Protein AF-A0AAJ6E9P8-F1 (afdb_monomer)

Mean predicted aligned error: 19.22 Å

pLDDT: mean 74.51, std 18.56, range [39.88, 95.5]

Foldseek 3Di:
DDDDDDDDDDDPDPDDDPDDDPDPDDQPDLDVLLVQLLVVLCVVPVDPSLVVLCVLVVHDSVVSVCSSVSNDDDDPVSLVSCLVDPCNVSSVVSVCPPVCDPCNVVVVVVVVVVVVVVVVVVVVVVVVCVVVVDDPPPVVVVVVVVVVVVVVVVVVVVVVVCVVVVVDPPPPVVPVVVVVVVPPDDDDDDDDDDDDD

Structure (mmCIF, N/CA/C/O backbone):
data_AF-A0AAJ6E9P8-F1
#
_entry.id   AF-A0AAJ6E9P8-F1
#
loop_
_atom_site.group_PDB
_atom_site.id
_atom_site.type_symbol
_atom_site.label_atom_id
_atom_site.label_alt_id
_atom_site.label_comp_id
_atom_site.label_asym_id
_atom_site.label_entity_id
_atom_site.label_seq_id
_atom_site.pdbx_PDB_ins_code
_atom_site.Cartn_x
_atom_site.Cartn_y
_atom_site.Cartn_z
_atom_site.occupancy
_atom_site.B_iso_or_equiv
_atom_site.auth_seq_id
_atom_site.auth_comp_id
_atom_site.auth_asym_id
_atom_site.auth_atom_id
_atom_site.pdbx_PDB_model_num
ATOM 1 N N . MET A 1 1 ? 16.777 -7.828 -71.912 1.00 39.88 1 MET A N 1
ATOM 2 C CA . MET A 1 1 ? 16.487 -6.390 -71.708 1.00 39.88 1 MET A CA 1
ATOM 3 C C . MET A 1 1 ? 15.035 -6.326 -71.243 1.00 39.88 1 MET A C 1
ATOM 5 O O . MET A 1 1 ? 14.220 -6.888 -71.947 1.00 39.88 1 MET A O 1
ATOM 9 N N . SER A 1 2 ? 14.617 -5.878 -70.061 1.00 45.41 2 SER A N 1
ATOM 10 C CA . SER A 1 2 ? 15.185 -4.985 -69.049 1.00 45.41 2 SER A CA 1
ATOM 11 C C . SER A 1 2 ? 14.796 -5.480 -67.648 1.00 45.41 2 SER A C 1
ATOM 13 O O . SER A 1 2 ? 13.668 -5.912 -67.432 1.00 45.41 2 SER A O 1
ATOM 15 N N . ARG A 1 3 ? 15.739 -5.415 -66.703 1.00 40.12 3 ARG A N 1
ATOM 16 C CA . ARG A 1 3 ? 15.529 -5.623 -65.262 1.00 40.12 3 ARG A CA 1
ATOM 17 C C . ARG A 1 3 ? 15.225 -4.258 -64.641 1.00 40.12 3 ARG A C 1
ATOM 19 O O . ARG A 1 3 ? 16.035 -3.349 -64.792 1.00 40.12 3 ARG A O 1
ATOM 26 N N . ALA A 1 4 ? 14.089 -4.117 -63.964 1.00 48.00 4 ALA A N 1
ATOM 27 C CA . ALA A 1 4 ? 13.807 -2.961 -63.121 1.00 48.00 4 ALA A CA 1
ATOM 28 C C . ALA A 1 4 ? 14.361 -3.233 -61.714 1.00 48.00 4 ALA A C 1
ATOM 30 O O . ALA A 1 4 ? 13.902 -4.142 -61.024 1.00 48.00 4 ALA A O 1
ATOM 31 N N . SER A 1 5 ? 15.390 -2.477 -61.336 1.00 44.50 5 SER A N 1
ATOM 32 C CA . SER A 1 5 ? 15.987 -2.476 -60.001 1.00 44.50 5 SER A CA 1
ATOM 33 C C . SER A 1 5 ? 15.130 -1.641 -59.054 1.00 44.50 5 SER A C 1
ATOM 35 O O . SER A 1 5 ? 14.934 -0.452 -59.291 1.00 44.50 5 SER A O 1
ATOM 37 N N . ALA A 1 6 ? 14.650 -2.255 -57.974 1.00 49.09 6 ALA A N 1
ATOM 38 C CA . ALA A 1 6 ? 14.099 -1.542 -56.831 1.00 49.09 6 ALA A CA 1
ATOM 39 C C . ALA A 1 6 ? 15.248 -1.178 -55.881 1.00 49.09 6 ALA A C 1
ATOM 41 O O . ALA A 1 6 ? 15.899 -2.046 -55.303 1.00 49.09 6 ALA A O 1
ATOM 42 N N . THR A 1 7 ? 15.512 0.116 -55.765 1.00 43.12 7 THR A N 1
ATOM 43 C CA . THR A 1 7 ? 16.408 0.733 -54.790 1.00 43.12 7 THR A CA 1
ATOM 44 C C . THR A 1 7 ? 15.771 0.666 -53.402 1.00 43.12 7 THR A C 1
ATOM 46 O O . THR A 1 7 ? 14.833 1.400 -53.100 1.00 43.12 7 THR A O 1
ATOM 49 N N . THR A 1 8 ? 16.272 -0.216 -52.540 1.00 45.59 8 THR A N 1
ATOM 50 C CA . THR A 1 8 ? 16.002 -0.166 -51.099 1.00 45.59 8 THR A CA 1
ATOM 51 C C . THR A 1 8 ? 16.921 0.863 -50.455 1.00 45.59 8 THR A C 1
ATOM 53 O O . THR A 1 8 ? 18.140 0.778 -50.582 1.00 45.59 8 THR A O 1
ATOM 56 N N . ALA A 1 9 ? 16.318 1.852 -49.799 1.00 44.78 9 ALA A N 1
ATOM 57 C CA . ALA A 1 9 ? 17.000 2.891 -49.047 1.00 44.78 9 ALA A CA 1
ATOM 58 C C . ALA A 1 9 ? 17.689 2.305 -47.803 1.00 44.78 9 ALA A C 1
ATOM 60 O O . ALA A 1 9 ? 17.043 1.676 -46.964 1.00 44.78 9 ALA A O 1
ATOM 61 N N . ASP A 1 10 ? 18.993 2.550 -47.696 1.00 39.97 10 ASP A N 1
ATOM 62 C CA . ASP A 1 10 ? 19.807 2.298 -46.511 1.00 39.97 10 ASP A CA 1
ATOM 63 C C . ASP A 1 10 ? 19.390 3.239 -45.372 1.00 39.97 10 ASP A C 1
ATOM 65 O O . ASP A 1 10 ? 19.599 4.453 -45.428 1.00 39.97 10 ASP A O 1
ATOM 69 N N . CYS A 1 11 ? 18.834 2.682 -44.296 1.00 43.66 11 CYS A N 1
ATOM 70 C CA . CYS A 1 11 ? 18.745 3.375 -43.014 1.00 43.66 11 CYS A CA 1
ATOM 71 C C . CYS A 1 11 ? 19.985 3.047 -42.177 1.00 43.66 11 CYS A C 1
ATOM 73 O O . CYS A 1 11 ? 20.019 2.081 -41.416 1.00 43.66 11 CYS A O 1
ATOM 75 N N . ALA A 1 12 ? 21.001 3.899 -42.293 1.00 48.72 12 ALA A N 1
ATOM 76 C CA . ALA A 1 12 ? 22.119 3.961 -41.365 1.00 48.72 12 ALA A CA 1
ATOM 77 C C . ALA A 1 12 ? 21.648 4.560 -40.029 1.00 48.72 12 ALA A C 1
ATOM 79 O O . ALA A 1 12 ? 21.487 5.769 -39.938 1.00 48.72 12 ALA A O 1
ATOM 80 N N . ASN A 1 13 ? 21.390 3.718 -39.021 1.00 50.94 13 ASN A N 1
ATOM 81 C CA . ASN A 1 13 ? 21.390 4.064 -37.588 1.00 50.94 13 ASN A CA 1
ATOM 82 C C . ASN A 1 13 ? 21.340 2.781 -36.734 1.00 50.94 13 ASN A C 1
ATOM 84 O O . ASN A 1 13 ? 20.383 2.520 -36.011 1.00 50.94 13 ASN A O 1
ATOM 88 N N . ALA A 1 14 ? 22.387 1.963 -36.828 1.00 46.03 14 ALA A N 1
ATOM 89 C CA . ALA A 1 14 ? 22.612 0.822 -35.943 1.00 46.03 14 ALA A CA 1
ATOM 90 C C . ALA A 1 14 ? 24.002 0.950 -35.305 1.00 46.03 14 ALA A C 1
ATOM 92 O O . ALA A 1 14 ? 24.948 0.263 -35.677 1.00 46.03 14 ALA A O 1
ATOM 93 N N . ARG A 1 15 ? 24.153 1.896 -34.374 1.00 46.28 15 ARG A N 1
ATOM 94 C CA . ARG A 1 15 ? 25.318 1.971 -33.484 1.00 46.28 15 ARG A CA 1
ATOM 95 C C . ARG A 1 15 ? 24.846 2.332 -32.082 1.00 46.28 15 ARG A C 1
ATOM 97 O O . ARG A 1 15 ? 24.326 3.424 -31.879 1.00 46.28 15 ARG A O 1
ATOM 104 N N . GLY A 1 16 ? 25.050 1.415 -31.136 1.00 46.12 16 GLY A N 1
ATOM 105 C CA . GLY A 1 16 ? 24.957 1.701 -29.703 1.00 46.12 16 GLY A CA 1
ATOM 106 C C . GLY A 1 16 ? 23.810 1.022 -28.955 1.00 46.12 16 GLY A C 1
ATOM 107 O O . GLY A 1 16 ? 23.035 1.700 -28.291 1.00 46.12 16 GLY A O 1
ATOM 108 N N . ALA A 1 17 ? 23.714 -0.306 -29.023 1.00 45.16 17 ALA A N 1
ATOM 109 C CA . ALA A 1 17 ? 22.995 -1.090 -28.017 1.00 45.16 17 ALA A CA 1
ATOM 110 C C . ALA A 1 17 ? 23.724 -2.420 -27.774 1.00 45.16 17 ALA A C 1
ATOM 112 O O . ALA A 1 17 ? 23.152 -3.498 -27.890 1.00 45.16 17 ALA A O 1
ATOM 113 N N . GLU A 1 18 ? 25.016 -2.336 -27.462 1.00 50.06 18 GLU A N 1
ATOM 114 C CA . GLU A 1 18 ? 25.730 -3.437 -26.821 1.00 50.06 18 GLU A CA 1
ATOM 115 C C . GLU A 1 18 ? 25.423 -3.387 -25.322 1.00 50.06 18 GLU A C 1
ATOM 117 O O . GLU A 1 18 ? 26.151 -2.803 -24.526 1.00 50.06 18 GLU A O 1
ATOM 122 N N . THR A 1 19 ? 24.298 -3.980 -24.934 1.00 51.16 19 THR A N 1
ATOM 123 C CA . THR A 1 19 ? 24.133 -4.510 -23.580 1.00 51.16 19 THR A CA 1
ATOM 124 C C . THR A 1 19 ? 23.802 -5.979 -23.715 1.00 51.16 19 THR A C 1
ATOM 126 O O . THR A 1 19 ? 22.656 -6.372 -23.930 1.00 51.16 19 THR A O 1
ATOM 129 N N . CYS A 1 20 ? 24.873 -6.757 -23.626 1.00 41.41 20 CYS A N 1
ATOM 130 C CA . CYS A 1 20 ? 24.901 -8.173 -23.325 1.00 41.41 20 CYS A CA 1
ATOM 131 C C . CYS A 1 20 ? 23.883 -8.495 -22.216 1.00 41.41 20 CYS A C 1
ATOM 133 O O . CYS A 1 20 ? 24.078 -8.113 -21.067 1.00 41.41 20 CYS A O 1
ATOM 135 N N . THR A 1 21 ? 22.781 -9.151 -22.578 1.00 43.38 21 THR A N 1
ATOM 136 C CA . THR A 1 21 ? 21.937 -9.940 -21.670 1.00 43.38 21 THR A CA 1
ATOM 137 C C . THR A 1 21 ? 21.336 -11.078 -22.484 1.00 43.38 21 THR A C 1
ATOM 139 O O . THR A 1 21 ? 20.170 -11.063 -22.869 1.00 43.38 21 THR A O 1
ATOM 142 N N . ASP A 1 22 ? 22.169 -12.075 -22.765 1.00 41.56 22 ASP A N 1
ATOM 143 C CA . ASP A 1 22 ? 21.713 -13.392 -23.191 1.00 41.56 22 ASP A CA 1
ATOM 144 C C . ASP A 1 22 ? 21.025 -14.076 -21.998 1.00 41.56 22 ASP A C 1
ATOM 146 O O . ASP A 1 22 ? 21.624 -14.864 -21.271 1.00 41.56 22 ASP A O 1
ATOM 1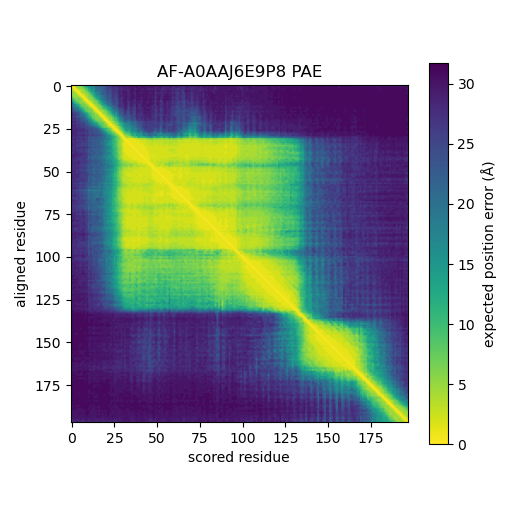50 N N . PHE A 1 23 ? 19.755 -13.740 -21.762 1.00 46.12 23 PHE A N 1
ATOM 151 C CA . PHE A 1 23 ? 18.850 -14.573 -20.973 1.00 46.12 23 PHE A CA 1
ATOM 152 C C . PHE A 1 23 ? 17.964 -15.365 -21.942 1.00 46.12 23 PHE A C 1
ATOM 154 O O . PHE A 1 23 ? 17.117 -14.773 -22.619 1.00 46.12 23 PHE A O 1
ATOM 161 N N . PRO A 1 24 ? 18.121 -16.696 -22.040 1.00 49.78 24 PRO A N 1
ATOM 162 C CA . PRO A 1 24 ? 17.237 -17.511 -22.853 1.00 49.78 24 PRO A CA 1
ATOM 163 C C . PRO A 1 24 ? 15.949 -17.771 -22.061 1.00 49.78 24 PRO A C 1
ATOM 165 O O . PRO A 1 24 ? 15.955 -18.534 -21.099 1.00 49.78 24 PRO A O 1
ATOM 168 N N . GL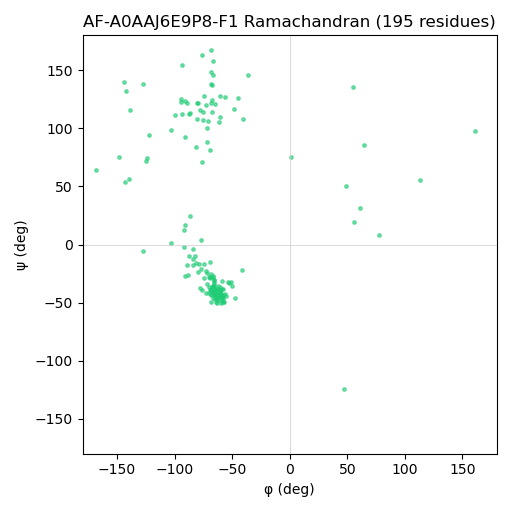Y A 1 25 ? 14.830 -17.152 -22.454 1.00 42.03 25 GLY A N 1
ATOM 169 C CA . GLY A 1 25 ? 13.520 -17.563 -21.939 1.00 42.03 25 GLY A CA 1
ATOM 170 C C . GLY A 1 25 ? 12.382 -16.550 -22.069 1.00 42.03 25 GLY A C 1
ATOM 171 O O . GLY A 1 25 ? 12.172 -15.739 -21.180 1.00 42.03 25 GLY A O 1
ATOM 172 N N . SER A 1 26 ? 11.569 -16.708 -23.120 1.00 40.31 26 SER A N 1
ATOM 173 C CA . SER A 1 26 ? 10.146 -16.317 -23.183 1.00 40.31 26 SER A CA 1
ATOM 174 C C . SER A 1 26 ? 9.794 -14.815 -23.089 1.00 40.31 26 SER A C 1
ATOM 176 O O . SER A 1 26 ? 9.333 -14.316 -22.065 1.00 40.31 26 SER A O 1
ATOM 178 N N . CYS A 1 27 ? 9.835 -14.127 -24.233 1.00 41.47 27 CYS A N 1
ATOM 179 C CA . CYS A 1 27 ? 9.279 -12.778 -24.429 1.00 41.47 27 CYS A CA 1
ATOM 180 C C . CYS A 1 27 ? 7.777 -12.738 -24.811 1.00 41.47 27 CYS A C 1
ATOM 182 O O . CYS A 1 27 ? 7.341 -11.766 -25.423 1.00 41.47 27 CYS A O 1
ATOM 184 N N . THR A 1 28 ? 6.957 -13.745 -24.486 1.00 44.56 28 THR A N 1
ATOM 185 C CA . THR A 1 28 ? 5.507 -13.713 -24.817 1.00 44.56 28 THR A CA 1
ATOM 186 C C . THR A 1 28 ? 4.560 -13.975 -23.651 1.00 44.56 28 THR A C 1
ATOM 188 O O . THR A 1 28 ? 3.357 -13.789 -23.806 1.00 44.56 28 THR A O 1
ATOM 191 N N . ALA A 1 29 ? 5.072 -14.326 -22.474 1.00 50.56 29 ALA A N 1
ATOM 192 C CA . ALA A 1 29 ? 4.290 -14.325 -21.247 1.00 50.56 29 ALA A CA 1
ATOM 193 C C . ALA A 1 29 ? 4.678 -13.078 -20.453 1.00 50.56 29 ALA A C 1
ATOM 195 O O . ALA A 1 29 ? 5.716 -13.045 -19.797 1.00 50.56 29 ALA A O 1
ATOM 196 N N . ILE A 1 30 ? 3.865 -12.025 -20.547 1.00 59.47 30 ILE A N 1
ATOM 197 C CA . ILE A 1 30 ? 3.855 -10.976 -19.524 1.00 59.47 30 ILE A CA 1
ATOM 198 C C . ILE A 1 30 ? 3.777 -11.707 -18.185 1.00 59.47 30 ILE A C 1
ATOM 200 O O . ILE A 1 30 ? 2.812 -12.442 -17.972 1.00 59.47 30 ILE A O 1
ATOM 204 N N . SER A 1 31 ? 4.795 -11.580 -17.328 1.00 76.00 31 SER A N 1
ATOM 205 C CA . SER A 1 31 ? 4.775 -12.321 -16.070 1.00 76.00 31 SER A CA 1
ATOM 206 C C . SER A 1 31 ? 3.540 -11.875 -15.287 1.00 76.00 31 SER A C 1
ATOM 208 O O . SER A 1 31 ? 3.284 -10.678 -15.135 1.00 76.00 31 SER A O 1
ATOM 210 N N . GLU A 1 32 ? 2.722 -12.828 -14.846 1.00 84.69 32 GLU A N 1
ATOM 211 C CA . GLU A 1 32 ? 1.492 -12.551 -14.091 1.00 84.69 32 GLU A CA 1
ATOM 212 C C . GLU A 1 32 ? 1.785 -11.653 -12.883 1.00 84.69 32 GLU A C 1
ATOM 214 O O . GLU A 1 32 ? 1.023 -10.744 -12.558 1.00 84.69 32 GLU A O 1
ATOM 219 N N . LEU A 1 33 ? 2.976 -11.826 -12.309 1.00 86.62 33 LEU A N 1
ATOM 220 C CA . LEU A 1 33 ? 3.546 -10.971 -11.284 1.00 86.62 33 LEU A CA 1
ATOM 221 C C . LEU A 1 33 ? 3.660 -9.502 -11.716 1.00 86.62 33 LEU A C 1
ATOM 223 O O . LEU A 1 33 ? 3.240 -8.604 -10.988 1.00 86.62 33 LEU A O 1
ATOM 227 N N . GLN A 1 34 ? 4.217 -9.2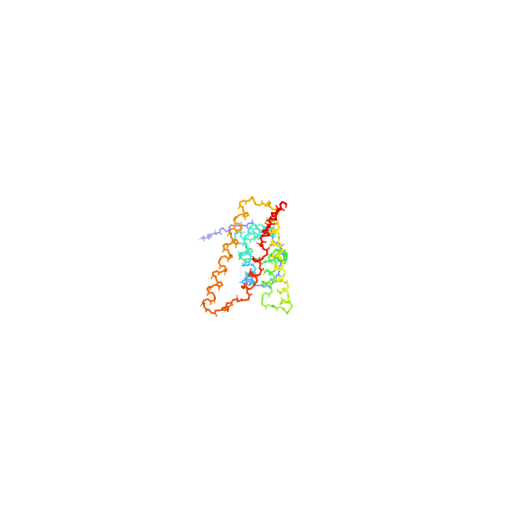31 -12.897 1.00 89.44 34 GLN A N 1
ATOM 228 C CA . GLN A 1 34 ? 4.332 -7.869 -13.410 1.00 89.44 34 GLN A CA 1
ATOM 229 C C . GLN A 1 34 ? 2.953 -7.232 -13.615 1.00 89.44 34 GLN A C 1
ATOM 231 O O . GLN A 1 34 ? 2.768 -6.049 -13.315 1.00 89.44 34 GLN A O 1
ATOM 236 N N . ALA A 1 35 ? 1.981 -8.006 -14.100 1.00 90.00 35 ALA A N 1
ATOM 237 C CA . ALA A 1 35 ? 0.611 -7.533 -14.236 1.00 90.00 35 ALA A CA 1
ATOM 238 C C . ALA A 1 35 ? -0.016 -7.225 -12.866 1.00 90.00 35 ALA A C 1
ATOM 240 O O . ALA A 1 35 ? -0.635 -6.172 -12.712 1.00 90.00 35 ALA A O 1
ATOM 241 N N . ALA A 1 36 ? 0.196 -8.081 -11.861 1.00 91.06 36 ALA A N 1
ATOM 242 C CA . ALA A 1 36 ? -0.277 -7.868 -10.495 1.00 91.06 36 ALA A CA 1
ATOM 243 C C . ALA A 1 36 ? 0.308 -6.588 -9.879 1.00 91.06 36 ALA A C 1
ATOM 245 O O . ALA A 1 36 ? -0.443 -5.745 -9.386 1.00 91.06 36 ALA A O 1
ATOM 246 N N . ILE A 1 37 ? 1.624 -6.386 -9.994 1.00 92.12 37 ILE A N 1
ATOM 247 C CA . ILE A 1 37 ? 2.299 -5.166 -9.529 1.00 92.12 37 ILE A CA 1
ATOM 248 C C . ILE A 1 37 ? 1.724 -3.938 -10.242 1.00 92.12 37 ILE A C 1
ATOM 250 O O . ILE A 1 37 ? 1.292 -2.988 -9.591 1.00 92.12 37 ILE A O 1
ATOM 254 N N . THR A 1 38 ? 1.638 -3.966 -11.574 1.00 92.69 38 THR A N 1
ATOM 255 C CA . THR A 1 38 ? 1.084 -2.856 -12.366 1.00 92.69 38 THR A CA 1
ATOM 256 C C . THR A 1 38 ? -0.361 -2.533 -11.978 1.00 92.69 38 THR A C 1
ATOM 258 O O . THR A 1 38 ? -0.737 -1.360 -11.924 1.00 92.69 38 THR A O 1
ATOM 261 N N . ASN A 1 39 ? -1.175 -3.546 -11.681 1.00 92.81 39 ASN A N 1
ATOM 262 C CA . ASN A 1 39 ? -2.555 -3.360 -11.240 1.00 92.81 39 ASN A CA 1
ATOM 263 C C . ASN A 1 39 ? -2.631 -2.673 -9.874 1.00 92.81 39 ASN A C 1
ATOM 265 O O . ASN A 1 39 ? -3.459 -1.779 -9.707 1.00 92.81 39 ASN A O 1
ATOM 269 N N . ILE A 1 40 ? -1.745 -3.015 -8.934 1.00 93.44 40 ILE A N 1
ATOM 270 C CA . ILE A 1 40 ? -1.659 -2.325 -7.639 1.00 93.44 40 ILE A CA 1
ATOM 271 C C . ILE A 1 40 ? -1.277 -0.859 -7.842 1.00 93.44 40 ILE A C 1
ATOM 273 O O . ILE A 1 40 ? -1.960 0.020 -7.319 1.00 93.44 40 ILE A O 1
ATOM 277 N N . ILE A 1 41 ? -0.262 -0.577 -8.670 1.00 93.44 41 ILE A N 1
ATOM 278 C CA . ILE A 1 41 ? 0.154 0.805 -8.958 1.00 93.44 41 ILE A CA 1
ATOM 279 C C . ILE A 1 41 ? -1.026 1.606 -9.536 1.00 93.44 41 ILE A C 1
ATOM 281 O O . ILE A 1 41 ? -1.268 2.737 -9.118 1.00 93.44 41 ILE A O 1
ATOM 285 N N . ARG A 1 42 ? -1.799 1.024 -10.465 1.00 93.88 42 ARG A N 1
ATOM 286 C CA . ARG A 1 42 ? -2.993 1.665 -11.049 1.00 93.88 42 ARG A CA 1
ATOM 287 C C . ARG A 1 42 ? -4.118 1.869 -10.036 1.00 93.88 42 ARG A C 1
ATOM 289 O O . ARG A 1 42 ? -4.783 2.897 -10.090 1.00 93.88 42 ARG A O 1
ATOM 296 N N . ALA A 1 43 ? -4.338 0.910 -9.140 1.00 93.44 43 ALA A N 1
ATOM 297 C CA . ALA A 1 43 ? -5.377 0.994 -8.118 1.00 93.44 43 ALA A CA 1
ATOM 298 C C . ALA A 1 43 ? -5.075 2.094 -7.090 1.00 93.44 43 ALA A C 1
ATOM 300 O O . ALA A 1 43 ? -5.976 2.829 -6.693 1.00 93.44 43 ALA A O 1
ATOM 301 N N . LYS A 1 44 ? -3.805 2.230 -6.696 1.00 90.88 44 LYS A N 1
ATOM 302 C CA . LYS A 1 44 ? -3.346 3.251 -5.747 1.00 90.88 44 LYS A CA 1
ATOM 303 C C . LYS A 1 44 ? -3.241 4.633 -6.381 1.00 90.88 44 LYS A C 1
ATOM 305 O O . LYS A 1 44 ? -3.634 5.622 -5.774 1.00 90.88 44 LYS A O 1
ATOM 310 N N . ASN A 1 45 ? -2.771 4.693 -7.626 1.00 90.75 45 ASN A N 1
ATOM 311 C CA . ASN A 1 45 ? -2.527 5.934 -8.356 1.00 90.75 45 ASN A CA 1
ATOM 312 C C . ASN A 1 45 ? -3.299 5.943 -9.688 1.00 90.75 45 ASN A C 1
ATOM 314 O O . ASN A 1 45 ? -2.698 5.782 -10.760 1.00 90.75 45 ASN A O 1
ATOM 318 N N . PRO A 1 46 ? -4.634 6.137 -9.656 1.00 89.19 46 PRO A N 1
ATOM 319 C CA . PRO A 1 46 ? -5.466 6.087 -10.860 1.00 89.19 46 PRO A CA 1
ATOM 320 C C . PRO A 1 46 ? -5.205 7.269 -11.802 1.00 89.19 46 PRO A C 1
ATOM 322 O O . PRO A 1 46 ? -5.335 7.153 -13.021 1.00 89.19 46 PRO A O 1
ATOM 325 N N . TYR A 1 47 ? -4.799 8.417 -11.257 1.00 90.81 47 TYR A N 1
ATOM 326 C CA . TYR A 1 47 ? -4.500 9.605 -12.045 1.00 90.81 47 TYR A CA 1
ATOM 327 C C . TYR A 1 47 ? -3.034 9.613 -12.465 1.00 90.81 47 TYR A C 1
ATOM 329 O O . TYR A 1 47 ? -2.140 9.622 -11.626 1.00 90.81 47 TYR A O 1
ATOM 337 N N . LYS A 1 48 ? -2.788 9.654 -13.782 1.00 89.31 48 LYS A N 1
ATOM 338 C CA . LYS A 1 48 ? -1.439 9.744 -14.370 1.00 89.31 48 LYS A CA 1
ATOM 339 C C . LYS A 1 48 ? -0.461 8.721 -13.772 1.00 89.31 48 LYS A C 1
ATOM 341 O O . LYS A 1 48 ? 0.668 9.060 -13.435 1.00 89.31 48 LYS A O 1
ATOM 346 N N . THR A 1 49 ? -0.860 7.452 -13.719 1.00 92.31 49 THR A N 1
ATOM 347 C CA . THR A 1 49 ? -0.045 6.352 -13.173 1.00 92.31 49 THR A CA 1
ATOM 348 C C . THR A 1 49 ? 1.378 6.314 -13.747 1.00 92.31 49 THR A C 1
ATOM 350 O O . THR A 1 49 ? 2.336 6.013 -13.044 1.00 92.31 49 THR A O 1
ATOM 353 N N . TRP A 1 50 ? 1.546 6.660 -15.028 1.00 93.25 50 TRP A N 1
ATOM 354 C CA . TRP A 1 50 ? 2.861 6.709 -15.676 1.00 93.25 50 TRP A CA 1
ATOM 355 C C . TRP A 1 50 ? 3.774 7.795 -15.104 1.00 93.25 50 TRP A C 1
ATOM 357 O O . TRP A 1 50 ? 4.984 7.608 -15.112 1.00 93.25 50 TRP A O 1
ATOM 367 N N . ALA A 1 51 ? 3.218 8.908 -14.623 1.00 93.81 51 ALA A N 1
ATOM 368 C CA . ALA A 1 51 ? 3.988 10.000 -14.041 1.00 93.81 51 ALA A CA 1
ATOM 369 C C . ALA A 1 51 ? 4.517 9.596 -12.665 1.00 93.81 51 ALA A C 1
ATOM 371 O O . ALA A 1 51 ? 5.688 9.810 -12.389 1.00 93.81 51 ALA A O 1
ATOM 372 N N . PHE A 1 52 ? 3.690 8.917 -11.864 1.00 93.38 52 PHE A N 1
ATOM 373 C CA . PHE A 1 52 ? 4.121 8.324 -10.598 1.00 93.38 52 PHE A CA 1
ATOM 374 C C . PHE A 1 52 ? 5.267 7.326 -10.803 1.00 93.38 52 PHE A C 1
ATOM 376 O O . PHE A 1 52 ? 6.296 7.421 -10.150 1.00 93.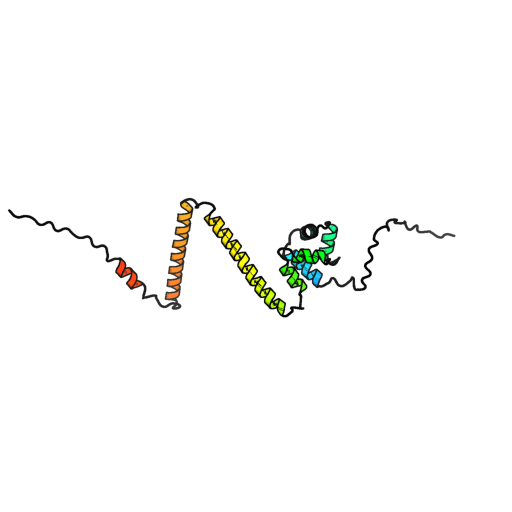38 52 PHE A O 1
ATOM 383 N N . VAL A 1 53 ? 5.129 6.409 -11.766 1.00 93.38 53 VAL A N 1
ATOM 384 C CA . VAL A 1 53 ? 6.185 5.435 -12.096 1.00 93.38 53 VAL A CA 1
ATOM 385 C C . VAL A 1 53 ? 7.458 6.118 -12.605 1.00 93.38 53 VAL A C 1
ATOM 387 O O . VAL A 1 53 ? 8.560 5.668 -12.308 1.00 93.38 53 VAL A O 1
ATOM 390 N N . ALA A 1 54 ? 7.318 7.188 -13.392 1.00 94.50 54 ALA A N 1
ATOM 391 C CA . ALA A 1 54 ? 8.453 7.964 -13.877 1.00 94.50 54 ALA A CA 1
ATOM 392 C C . ALA A 1 54 ? 9.203 8.647 -12.728 1.00 94.50 54 ALA A C 1
ATOM 394 O O . ALA A 1 54 ? 10.425 8.577 -12.692 1.00 94.50 54 ALA A O 1
ATOM 395 N N . ASP A 1 55 ? 8.477 9.254 -11.792 1.00 93.75 55 ASP A N 1
ATOM 396 C CA . ASP A 1 55 ? 9.046 9.940 -10.633 1.00 93.75 55 ASP A CA 1
ATOM 397 C C . ASP A 1 55 ? 9.702 8.950 -9.661 1.00 93.75 55 ASP A C 1
ATOM 399 O O . ASP A 1 55 ? 10.884 9.071 -9.348 1.00 93.75 55 ASP A O 1
ATOM 403 N N . LEU A 1 56 ? 8.981 7.883 -9.298 1.00 92.75 56 LEU A N 1
ATOM 404 C CA . LEU A 1 56 ? 9.447 6.863 -8.357 1.00 92.75 56 LEU A CA 1
ATOM 405 C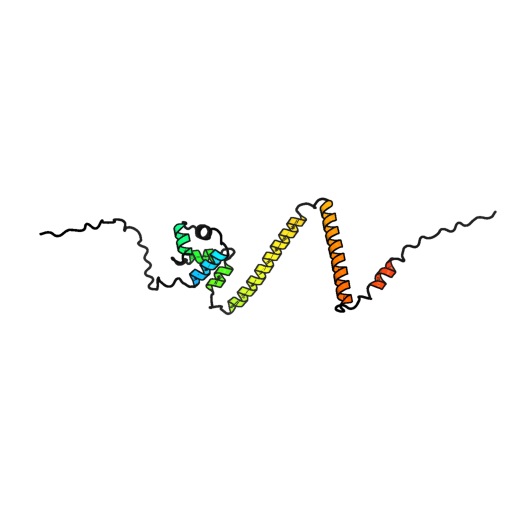 C . LEU A 1 56 ? 10.757 6.196 -8.799 1.00 92.75 56 LEU A C 1
ATOM 407 O O . LEU A 1 56 ? 11.609 5.896 -7.968 1.00 92.75 56 LEU A O 1
ATOM 411 N N . PHE A 1 57 ? 10.919 5.953 -10.101 1.00 93.94 57 PHE A N 1
ATOM 412 C CA . PHE A 1 57 ? 12.096 5.273 -10.651 1.00 93.94 57 PHE A CA 1
ATOM 413 C C . PHE A 1 57 ? 13.096 6.214 -11.333 1.00 93.94 57 PHE A C 1
ATOM 415 O O . PHE A 1 57 ? 14.085 5.743 -11.893 1.00 93.94 57 PHE A O 1
ATOM 422 N N . GLY A 1 58 ? 12.845 7.527 -11.357 1.00 93.25 58 GLY A N 1
ATOM 423 C CA . GLY A 1 58 ? 13.677 8.482 -12.099 1.00 93.25 58 GLY A CA 1
ATOM 424 C C . GLY A 1 58 ? 13.728 8.214 -13.613 1.00 93.25 58 GLY A C 1
ATOM 425 O O . GLY A 1 58 ? 14.741 8.460 -14.271 1.00 93.25 58 GLY A O 1
ATOM 426 N N . LEU A 1 59 ? 12.653 7.668 -14.187 1.00 93.31 59 LEU A N 1
ATOM 427 C CA . LEU A 1 59 ? 12.577 7.273 -15.593 1.00 93.31 59 LEU A CA 1
ATOM 428 C C . LEU A 1 59 ? 11.988 8.375 -16.478 1.00 93.31 59 LEU A C 1
ATOM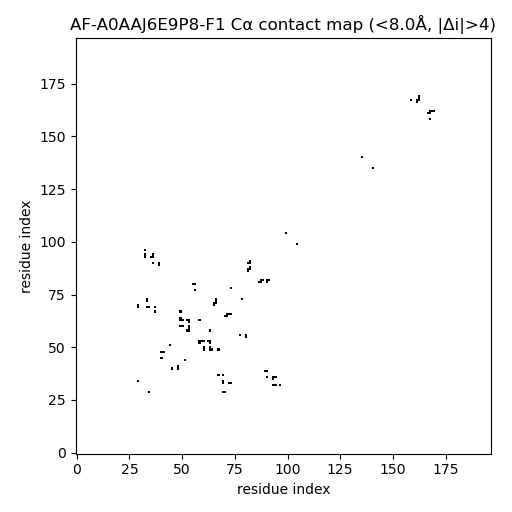 430 O O . LEU A 1 59 ? 11.146 9.173 -16.080 1.00 93.31 59 LEU A O 1
ATOM 434 N N . LYS A 1 60 ? 12.349 8.346 -17.766 1.00 95.50 60 LYS A N 1
ATOM 435 C CA . LYS A 1 60 ? 11.654 9.136 -18.793 1.00 95.50 60 LYS A CA 1
ATOM 436 C C . LYS A 1 60 ? 10.232 8.607 -19.003 1.00 95.50 60 LYS A C 1
ATOM 438 O O . LYS A 1 60 ? 10.006 7.395 -18.979 1.00 95.50 60 LYS A O 1
ATOM 443 N N . GLU A 1 61 ? 9.306 9.502 -19.350 1.00 94.56 61 GLU A N 1
ATOM 444 C CA . GLU A 1 61 ? 7.884 9.195 -19.582 1.00 94.56 61 GLU A CA 1
ATOM 445 C C . GLU A 1 61 ? 7.665 7.966 -20.481 1.00 94.56 61 GLU A C 1
ATOM 447 O O . GLU A 1 61 ? 6.869 7.082 -20.162 1.00 94.56 61 GLU A O 1
ATOM 452 N N . ARG A 1 62 ? 8.399 7.875 -21.599 1.00 93.56 62 ARG A N 1
ATOM 453 C CA . ARG A 1 62 ? 8.287 6.747 -22.534 1.00 93.56 62 ARG A CA 1
ATOM 454 C C . ARG A 1 62 ? 8.592 5.409 -21.854 1.00 93.56 62 ARG A C 1
ATOM 456 O O . ARG A 1 62 ? 7.845 4.451 -22.038 1.00 93.56 62 ARG A O 1
ATOM 463 N N . SER A 1 63 ? 9.658 5.340 -21.059 1.00 92.62 63 SER A N 1
ATOM 464 C CA . SER A 1 63 ? 10.053 4.120 -20.348 1.00 92.62 63 SER A CA 1
ATOM 465 C C . SER A 1 63 ? 9.014 3.723 -19.301 1.00 92.62 63 SER A C 1
ATOM 467 O O . SER A 1 63 ? 8.642 2.554 -19.234 1.00 92.62 63 SER A O 1
ATOM 469 N N . ALA A 1 64 ? 8.476 4.692 -18.557 1.00 93.12 64 ALA A N 1
ATOM 470 C CA . ALA A 1 64 ? 7.423 4.447 -17.573 1.00 93.12 64 ALA A CA 1
ATOM 471 C C . ALA A 1 64 ? 6.139 3.894 -18.218 1.00 93.12 64 ALA A C 1
ATOM 473 O O . ALA A 1 64 ? 5.562 2.920 -17.731 1.00 93.12 64 ALA A O 1
ATOM 474 N N . LYS A 1 65 ? 5.729 4.436 -19.375 1.00 93.38 65 LYS A N 1
ATOM 475 C CA . LYS A 1 65 ? 4.601 3.890 -20.150 1.00 93.38 65 LYS A CA 1
ATOM 476 C C . LYS A 1 65 ? 4.856 2.452 -20.602 1.00 93.38 65 LYS A C 1
ATOM 478 O O . LYS A 1 65 ? 3.950 1.629 -20.528 1.00 93.38 65 LYS A O 1
ATOM 483 N N . HIS A 1 66 ? 6.082 2.123 -21.011 1.00 91.69 66 HIS A N 1
ATOM 484 C CA . HIS A 1 66 ? 6.444 0.754 -21.386 1.00 91.69 66 HIS A CA 1
ATOM 485 C C . HIS A 1 66 ? 6.400 -0.229 -20.204 1.00 91.69 66 HIS A C 1
ATOM 487 O O . HIS A 1 66 ? 6.002 -1.379 -20.411 1.00 91.69 66 HIS A O 1
ATOM 493 N N . ARG A 1 67 ? 6.737 0.206 -18.980 1.00 89.69 67 ARG A N 1
ATOM 494 C CA . ARG A 1 67 ? 6.562 -0.610 -17.763 1.00 89.69 67 ARG A CA 1
ATOM 495 C C . ARG A 1 67 ? 5.084 -0.895 -17.507 1.00 89.69 67 ARG A C 1
ATOM 497 O O . ARG A 1 67 ? 4.700 -2.051 -17.385 1.00 89.69 67 ARG A O 1
ATOM 504 N N . LEU A 1 68 ? 4.251 0.148 -17.534 1.00 91.06 68 LEU A N 1
ATOM 505 C CA . LEU A 1 68 ? 2.807 0.037 -17.293 1.00 91.06 68 LEU A CA 1
ATOM 506 C C . LEU A 1 68 ? 2.039 -0.700 -18.390 1.00 91.06 68 LEU A C 1
ATOM 508 O O . LEU A 1 68 ? 0.961 -1.228 -18.127 1.00 91.06 68 LEU A O 1
ATOM 512 N N . ALA A 1 69 ? 2.554 -0.715 -19.617 1.00 90.12 69 ALA A N 1
ATOM 513 C CA . ALA A 1 69 ? 2.029 -1.535 -20.705 1.00 90.12 69 ALA A CA 1
ATOM 514 C C . ALA A 1 69 ? 2.443 -3.013 -20.581 1.00 90.12 69 ALA A C 1
ATOM 516 O O . ALA A 1 69 ? 2.171 -3.791 -21.489 1.00 90.12 69 ALA A O 1
ATOM 517 N N . ASN A 1 70 ? 3.142 -3.388 -19.502 1.00 87.94 70 ASN A N 1
ATOM 518 C CA . ASN A 1 70 ? 3.738 -4.703 -19.286 1.00 87.94 70 ASN A CA 1
ATOM 519 C C . ASN A 1 70 ? 4.705 -5.152 -20.397 1.00 87.94 70 ASN A C 1
ATOM 521 O O . ASN A 1 70 ? 5.007 -6.330 -20.536 1.00 87.94 70 ASN A O 1
ATOM 525 N N . SER A 1 71 ? 5.211 -4.208 -21.197 1.00 85.94 71 SER A N 1
ATOM 526 C CA . SER A 1 71 ? 6.108 -4.503 -22.324 1.00 85.94 71 SER A CA 1
ATOM 527 C C . SER A 1 71 ? 7.565 -4.707 -21.904 1.00 85.94 71 SER A C 1
ATOM 529 O O . SER A 1 71 ? 8.367 -5.201 -22.691 1.00 85.94 71 SER A O 1
ATOM 531 N N . ARG A 1 72 ? 7.934 -4.300 -20.682 1.00 85.38 72 ARG A N 1
ATOM 532 C CA . ARG A 1 72 ? 9.282 -4.483 -20.133 1.00 85.38 72 ARG A CA 1
ATOM 533 C C . ARG A 1 72 ? 9.235 -4.815 -18.650 1.00 85.38 72 ARG A C 1
ATOM 535 O O . ARG A 1 72 ? 8.604 -4.072 -17.904 1.00 85.38 72 ARG A O 1
ATOM 542 N N . VAL A 1 73 ? 9.976 -5.835 -18.231 1.00 88.50 73 VAL A N 1
ATOM 543 C CA . VAL A 1 73 ? 10.030 -6.335 -16.843 1.00 88.50 73 VAL A CA 1
ATOM 544 C C . VAL A 1 73 ? 10.655 -5.316 -15.887 1.00 88.50 73 VAL A C 1
ATOM 546 O O . VAL A 1 73 ? 11.539 -4.562 -16.297 1.00 88.50 73 VAL A O 1
ATOM 549 N N . TYR A 1 74 ? 10.181 -5.282 -14.639 1.00 89.56 74 TYR A N 1
ATOM 550 C CA . TYR A 1 74 ? 10.775 -4.467 -13.578 1.00 89.56 74 TYR A CA 1
ATOM 551 C C . TYR A 1 74 ? 12.167 -4.979 -13.199 1.00 89.56 74 TYR A C 1
ATOM 553 O O . TYR A 1 74 ? 12.378 -6.188 -13.090 1.00 89.56 74 TYR A O 1
ATOM 561 N N . THR A 1 75 ? 13.119 -4.072 -13.000 1.00 91.50 75 THR A N 1
ATOM 562 C CA . THR A 1 75 ? 14.443 -4.441 -12.478 1.00 91.50 75 THR A CA 1
ATOM 563 C C . THR A 1 75 ? 14.379 -4.704 -10.972 1.00 91.50 75 THR A C 1
ATOM 565 O O . THR A 1 75 ? 13.435 -4.302 -10.293 1.00 91.50 75 THR A O 1
ATOM 568 N N . ILE A 1 76 ? 15.400 -5.367 -10.425 1.00 90.62 76 ILE A N 1
ATOM 569 C CA . ILE A 1 76 ? 15.493 -5.631 -8.978 1.00 90.62 76 ILE A CA 1
ATOM 570 C C . ILE A 1 76 ? 15.532 -4.315 -8.184 1.00 90.62 76 ILE A C 1
ATOM 572 O O . ILE A 1 76 ? 14.884 -4.203 -7.149 1.00 90.62 76 ILE A O 1
ATOM 576 N N . GLU A 1 77 ? 16.234 -3.305 -8.698 1.00 93.88 77 GLU A N 1
ATOM 577 C CA . GLU A 1 77 ? 16.315 -1.969 -8.097 1.00 93.88 77 GLU A CA 1
ATOM 578 C C . GLU A 1 77 ? 14.947 -1.271 -8.084 1.00 93.88 77 GLU A C 1
ATOM 580 O O . GLU A 1 77 ? 14.538 -0.718 -7.065 1.00 93.88 77 GLU A O 1
ATOM 585 N N . GLU A 1 78 ? 14.192 -1.357 -9.185 1.00 92.94 78 GLU A N 1
ATOM 586 C CA . GLU A 1 78 ? 12.824 -0.828 -9.269 1.00 92.94 78 GLU A CA 1
ATOM 587 C C . GLU A 1 78 ? 11.892 -1.545 -8.270 1.00 92.94 78 GLU A C 1
ATOM 589 O O . GLU A 1 78 ? 11.095 -0.903 -7.585 1.00 92.94 78 GLU A O 1
ATOM 594 N N . LEU A 1 79 ? 12.018 -2.869 -8.121 1.00 92.19 79 LEU A N 1
ATOM 595 C CA . LEU A 1 79 ? 11.260 -3.634 -7.124 1.00 92.19 79 LEU A CA 1
ATOM 596 C C . LEU A 1 79 ? 11.643 -3.257 -5.689 1.00 92.19 79 LEU A C 1
ATOM 598 O O . LEU A 1 79 ? 10.772 -3.158 -4.828 1.00 92.19 79 LEU A O 1
ATOM 602 N N . GLN A 1 80 ? 12.924 -3.007 -5.424 1.00 94.31 80 GLN A N 1
ATOM 603 C CA . GLN A 1 80 ? 13.380 -2.536 -4.121 1.00 94.31 80 GLN A CA 1
ATOM 604 C C . GLN A 1 80 ? 12.782 -1.164 -3.786 1.00 94.31 80 GLN A C 1
ATOM 606 O O . GLN A 1 80 ? 12.300 -0.973 -2.670 1.00 94.31 80 GLN A O 1
ATOM 611 N N . LEU A 1 81 ? 12.762 -0.233 -4.743 1.00 94.69 81 LEU A N 1
ATOM 612 C CA . LEU A 1 81 ? 12.128 1.078 -4.568 1.00 94.69 81 LEU A CA 1
ATOM 613 C C . LEU A 1 81 ? 10.622 0.949 -4.302 1.00 94.69 81 LEU A C 1
ATOM 615 O O . LEU A 1 81 ? 10.098 1.621 -3.415 1.00 94.69 81 LEU A O 1
ATOM 619 N N . LEU A 1 82 ? 9.931 0.037 -4.998 1.00 93.56 82 LEU A N 1
ATOM 620 C CA . LEU A 1 82 ? 8.524 -0.268 -4.714 1.00 93.56 82 LEU A CA 1
ATOM 621 C C . LEU A 1 82 ? 8.334 -0.782 -3.286 1.00 93.56 82 LEU A C 1
ATOM 623 O O . LEU A 1 82 ? 7.442 -0.311 -2.587 1.00 93.56 82 LEU A O 1
ATOM 627 N N . LEU A 1 83 ? 9.185 -1.698 -2.823 1.00 93.38 83 LEU A N 1
ATOM 628 C CA . LEU A 1 83 ? 9.119 -2.248 -1.466 1.00 93.38 83 LEU A CA 1
ATOM 629 C C . LEU A 1 83 ? 9.429 -1.219 -0.370 1.00 93.38 83 LEU A C 1
ATOM 631 O O . LEU A 1 83 ? 8.947 -1.365 0.751 1.00 93.38 83 LEU A O 1
ATOM 635 N N . GLN A 1 84 ? 10.222 -0.193 -0.677 1.00 92.88 84 GLN A N 1
ATOM 636 C CA . GLN A 1 84 ? 10.528 0.907 0.243 1.00 92.88 84 GLN A CA 1
ATOM 637 C C . GLN A 1 84 ? 9.464 2.012 0.244 1.00 92.88 84 GLN A C 1
ATOM 639 O O . GLN A 1 84 ? 9.479 2.871 1.126 1.00 92.88 84 GLN A O 1
ATOM 644 N N . SER A 1 85 ? 8.550 2.003 -0.728 1.00 91.56 85 SER A N 1
ATOM 645 C CA . SER A 1 85 ? 7.451 2.965 -0.793 1.00 91.56 85 SER A CA 1
ATOM 646 C C . SER A 1 85 ? 6.433 2.752 0.333 1.00 91.56 85 SER A C 1
ATOM 648 O O . SER A 1 85 ? 6.413 1.718 1.005 1.00 91.56 85 SER A O 1
ATOM 650 N N . GLU A 1 86 ? 5.540 3.723 0.520 1.00 87.81 86 GLU A N 1
ATOM 651 C CA . GLU A 1 86 ? 4.464 3.634 1.517 1.00 87.81 86 GLU A CA 1
ATOM 652 C C . GLU A 1 86 ? 3.543 2.423 1.289 1.00 87.81 86 GLU A C 1
ATOM 654 O O . GLU A 1 86 ? 3.075 1.813 2.250 1.00 87.81 86 GLU A O 1
ATOM 659 N N . ASP A 1 87 ? 3.362 2.027 0.025 1.00 89.44 87 ASP A N 1
ATOM 660 C CA . ASP A 1 87 ? 2.582 0.860 -0.398 1.00 89.44 87 ASP A CA 1
ATOM 661 C C . ASP A 1 87 ? 3.440 -0.419 -0.528 1.00 89.44 87 ASP A C 1
ATOM 663 O O . ASP A 1 87 ? 2.990 -1.427 -1.077 1.00 89.44 87 ASP A O 1
ATOM 667 N N . GLY A 1 88 ? 4.677 -0.418 -0.014 1.00 90.19 88 GLY A N 1
ATOM 668 C CA . GLY A 1 88 ? 5.634 -1.525 -0.125 1.00 90.19 88 GLY A CA 1
ATOM 669 C C . GLY A 1 88 ? 5.089 -2.889 0.296 1.00 90.19 88 GLY A C 1
ATOM 670 O O . GLY A 1 88 ? 5.436 -3.913 -0.292 1.00 90.19 88 GLY A O 1
ATOM 671 N N . LEU A 1 89 ? 4.177 -2.909 1.268 1.00 87.88 89 LEU A N 1
ATOM 672 C CA . LEU A 1 89 ? 3.535 -4.134 1.742 1.00 87.88 89 LEU A CA 1
ATOM 673 C C . LEU A 1 89 ? 2.561 -4.738 0.728 1.00 87.88 89 LEU A C 1
ATOM 675 O O . LEU A 1 89 ? 2.504 -5.960 0.609 1.00 87.88 89 LEU A O 1
ATOM 679 N N . ASP A 1 90 ? 1.829 -3.910 -0.016 1.00 90.38 90 ASP A N 1
ATOM 680 C CA . ASP A 1 90 ? 0.903 -4.392 -1.044 1.00 90.38 90 ASP A CA 1
ATOM 681 C C . ASP A 1 90 ? 1.692 -4.996 -2.213 1.00 90.38 90 ASP A C 1
ATOM 683 O O . ASP A 1 90 ? 1.346 -6.064 -2.724 1.00 90.38 90 ASP A O 1
ATOM 687 N N . TYR A 1 91 ? 2.820 -4.375 -2.576 1.00 91.75 91 TYR A N 1
ATOM 688 C CA . TYR A 1 91 ? 3.743 -4.934 -3.566 1.00 91.75 91 TYR A CA 1
ATOM 689 C C . TYR A 1 91 ? 4.398 -6.227 -3.080 1.00 91.75 91 TYR A C 1
ATOM 691 O O . TYR A 1 91 ? 4.496 -7.183 -3.848 1.00 91.75 91 TYR A O 1
ATOM 699 N N . LEU A 1 92 ? 4.794 -6.299 -1.805 1.00 90.88 92 LEU A N 1
ATOM 700 C CA . LEU A 1 92 ? 5.306 -7.532 -1.212 1.00 90.88 92 LEU A CA 1
ATOM 701 C C . LEU A 1 92 ? 4.249 -8.639 -1.247 1.00 90.88 92 LEU A C 1
ATOM 703 O O . LEU A 1 92 ? 4.565 -9.767 -1.607 1.00 90.88 92 LEU A O 1
ATOM 707 N N . ALA A 1 93 ? 2.990 -8.327 -0.938 1.00 89.88 93 ALA A N 1
ATOM 708 C CA . ALA A 1 93 ? 1.903 -9.295 -1.012 1.00 89.88 93 ALA A CA 1
ATOM 709 C C . ALA A 1 93 ? 1.698 -9.836 -2.434 1.00 89.88 93 ALA A C 1
ATOM 711 O O . ALA A 1 93 ? 1.536 -11.044 -2.598 1.00 89.88 93 ALA A O 1
ATOM 712 N N . ALA A 1 94 ? 1.786 -8.981 -3.457 1.00 90.44 94 ALA A N 1
ATOM 713 C CA . ALA A 1 94 ? 1.771 -9.430 -4.849 1.00 90.44 94 ALA A CA 1
ATOM 714 C C . ALA A 1 94 ? 2.991 -10.285 -5.220 1.00 90.44 94 ALA A C 1
ATOM 716 O O . ALA A 1 94 ? 2.834 -11.264 -5.943 1.00 90.44 94 ALA A O 1
ATOM 717 N N . LEU A 1 95 ? 4.184 -9.948 -4.713 1.00 88.81 95 LEU A N 1
ATOM 718 C CA . LEU A 1 95 ? 5.407 -10.734 -4.922 1.00 88.81 95 LEU A CA 1
ATOM 719 C C . LEU A 1 95 ? 5.318 -12.132 -4.312 1.00 88.81 95 LEU A C 1
ATOM 721 O O . LEU A 1 95 ? 5.791 -13.091 -4.916 1.00 88.81 95 LEU A O 1
ATOM 725 N N . MET A 1 96 ? 4.712 -12.253 -3.130 1.00 87.25 96 MET A N 1
ATOM 726 C CA . MET A 1 96 ? 4.537 -13.546 -2.471 1.00 87.25 96 MET A CA 1
ATOM 727 C C . MET A 1 96 ? 3.531 -14.438 -3.205 1.00 87.25 96 MET A C 1
ATOM 729 O O . MET A 1 96 ? 3.665 -15.660 -3.133 1.00 87.25 96 MET A O 1
ATOM 733 N N . GLY A 1 97 ? 2.565 -13.846 -3.920 1.00 83.62 97 GLY A N 1
ATOM 734 C CA . GLY A 1 97 ? 1.578 -14.567 -4.723 1.00 83.62 97 GLY A CA 1
ATOM 735 C C . GLY A 1 97 ? 0.954 -15.731 -3.951 1.00 83.62 97 GLY A C 1
ATOM 736 O O . GLY A 1 97 ? 0.459 -15.558 -2.839 1.00 83.62 97 GLY A O 1
ATOM 737 N N . GLU A 1 98 ? 1.037 -16.930 -4.524 1.00 76.00 98 GLU A N 1
ATOM 738 C CA . GLU A 1 98 ? 0.536 -18.173 -3.919 1.00 76.00 98 GLU A CA 1
ATOM 739 C C . GLU A 1 98 ? 1.551 -18.881 -3.007 1.00 76.00 98 GLU A C 1
ATOM 741 O O . GLU A 1 98 ? 1.196 -19.824 -2.303 1.00 76.00 98 GLU A O 1
ATOM 746 N N . ALA A 1 99 ? 2.817 -18.454 -2.989 1.00 84.38 99 ALA A N 1
ATOM 747 C CA . ALA A 1 99 ? 3.877 -19.164 -2.274 1.00 84.38 99 ALA A CA 1
ATOM 748 C C . ALA A 1 99 ? 3.735 -19.096 -0.741 1.00 84.38 99 ALA A C 1
ATOM 750 O O . ALA A 1 99 ? 4.422 -19.853 -0.056 1.00 84.38 99 ALA A O 1
ATOM 751 N N . GLU A 1 100 ? 2.887 -18.185 -0.230 1.00 85.56 100 GLU A N 1
ATOM 752 C CA . GLU A 1 100 ? 2.541 -17.913 1.179 1.00 85.56 100 GLU A CA 1
ATOM 753 C C . GLU A 1 100 ? 3.287 -18.783 2.214 1.00 85.56 100 GLU A C 1
ATOM 755 O O . GLU A 1 100 ? 2.726 -19.714 2.801 1.00 85.56 100 GLU A O 1
ATOM 760 N N . PRO A 1 101 ? 4.577 -18.502 2.476 1.00 88.88 101 PRO A N 1
ATOM 761 C CA . PRO A 1 101 ? 5.370 -19.318 3.377 1.00 88.88 101 PRO A CA 1
ATOM 762 C C . PRO A 1 101 ? 4.839 -19.190 4.804 1.00 88.88 101 PRO A C 1
ATOM 764 O O . PRO A 1 101 ? 4.232 -18.191 5.175 1.00 88.88 101 PRO A O 1
ATOM 767 N N . LYS A 1 102 ? 5.117 -20.172 5.667 1.00 90.12 102 LYS A N 1
ATOM 768 C CA . LYS A 1 102 ? 4.542 -20.229 7.028 1.00 90.12 102 LYS A CA 1
ATOM 769 C C . LYS A 1 102 ? 4.763 -18.955 7.863 1.00 90.12 102 LYS A C 1
ATOM 771 O O . LYS A 1 102 ? 3.912 -18.598 8.672 1.00 90.12 102 LYS A O 1
ATOM 776 N N . TRP A 1 103 ? 5.881 -18.256 7.661 1.00 90.25 103 TRP A N 1
ATOM 777 C CA . TRP A 1 103 ? 6.180 -16.992 8.345 1.00 90.25 103 TRP A CA 1
ATOM 778 C C . TRP A 1 103 ? 5.339 -15.807 7.832 1.00 90.25 103 TRP A C 1
ATOM 780 O O . TRP A 1 103 ? 5.137 -14.840 8.564 1.00 90.25 103 TRP A O 1
ATOM 790 N N . TRP A 1 104 ? 4.816 -15.882 6.604 1.00 91.31 104 TRP A N 1
ATOM 791 C CA . TRP A 1 104 ? 4.035 -14.826 5.955 1.00 91.31 104 TRP A CA 1
ATOM 792 C C . TRP A 1 104 ? 2.743 -14.525 6.702 1.00 91.31 104 TRP A C 1
ATOM 794 O O . TRP A 1 104 ? 2.377 -13.364 6.861 1.00 91.31 104 TRP A O 1
ATOM 804 N N . TRP A 1 105 ? 2.085 -15.553 7.242 1.00 90.25 105 TRP A N 1
ATOM 805 C CA . TRP A 1 105 ? 0.904 -15.364 8.081 1.00 90.25 105 TRP A CA 1
ATOM 806 C C . TRP A 1 105 ? 1.208 -14.485 9.302 1.00 90.25 105 TRP A C 1
ATOM 808 O O . TRP A 1 105 ? 0.472 -13.541 9.586 1.00 90.25 105 TRP A O 1
ATOM 818 N N . TRP A 1 106 ? 2.323 -14.745 9.992 1.00 90.75 106 TRP A N 1
ATOM 819 C CA . TRP A 1 106 ? 2.736 -13.937 11.139 1.00 90.75 106 TRP A CA 1
ATOM 820 C C . TRP A 1 106 ? 3.094 -12.510 10.713 1.00 90.75 106 TRP A C 1
ATOM 822 O O . TRP A 1 106 ? 2.681 -11.548 11.358 1.00 90.75 106 TRP A O 1
ATOM 832 N N . ALA A 1 107 ? 3.776 -12.364 9.576 1.00 88.38 107 ALA A N 1
ATOM 833 C CA . ALA A 1 107 ? 4.089 -11.064 8.999 1.00 88.38 107 ALA A CA 1
ATOM 834 C C . ALA A 1 107 ? 2.810 -10.250 8.704 1.00 88.38 107 ALA A C 1
ATOM 836 O O . ALA A 1 107 ? 2.721 -9.102 9.139 1.00 88.38 107 ALA A O 1
ATOM 837 N N . LYS A 1 108 ? 1.780 -10.848 8.079 1.00 87.75 108 LYS A N 1
ATOM 838 C CA . LYS A 1 108 ? 0.471 -10.200 7.849 1.00 87.75 108 LYS A CA 1
ATOM 839 C C . LYS A 1 108 ? -0.165 -9.707 9.153 1.00 87.75 108 LYS A C 1
ATOM 841 O O . LYS A 1 108 ? -0.687 -8.596 9.196 1.00 87.75 108 LYS A O 1
ATOM 846 N N . GLN A 1 109 ? -0.108 -10.506 10.222 1.00 88.88 109 GLN A N 1
ATOM 847 C CA . GLN A 1 109 ? -0.657 -10.121 11.529 1.00 88.88 109 GLN A CA 1
ATOM 848 C C . GLN A 1 109 ? 0.084 -8.923 12.129 1.00 88.88 109 GLN A C 1
ATOM 850 O O . GLN A 1 109 ? -0.542 -7.951 12.554 1.00 88.88 109 GLN A O 1
ATOM 855 N N . VAL A 1 110 ? 1.418 -8.956 12.118 1.00 90.12 110 VAL A N 1
ATOM 856 C CA . VAL A 1 110 ? 2.245 -7.844 12.609 1.00 90.12 110 VAL A CA 1
ATOM 857 C C . VAL A 1 110 ? 1.961 -6.564 11.819 1.00 90.12 110 VAL A C 1
ATOM 859 O O . VAL A 1 110 ? 1.794 -5.500 12.417 1.00 90.12 110 VAL A O 1
ATOM 862 N N . MET A 1 111 ? 1.830 -6.662 10.494 1.00 84.06 111 MET A N 1
ATOM 863 C CA . MET A 1 111 ? 1.491 -5.527 9.630 1.00 84.06 111 MET A CA 1
ATOM 864 C C . MET A 1 111 ? 0.099 -4.965 9.923 1.00 84.06 111 MET A C 1
ATOM 866 O O . MET A 1 111 ? -0.050 -3.751 10.044 1.00 84.06 111 MET A O 1
ATOM 870 N N . ALA A 1 112 ? -0.915 -5.821 10.082 1.00 85.25 112 ALA A N 1
ATOM 871 C CA . ALA A 1 112 ? -2.272 -5.387 10.407 1.00 85.25 112 ALA A CA 1
ATOM 872 C C . ALA A 1 112 ? -2.305 -4.614 11.735 1.00 85.25 112 ALA A C 1
ATOM 874 O O . ALA A 1 112 ? -2.909 -3.545 11.831 1.00 85.25 112 ALA A O 1
ATOM 875 N N . VAL A 1 113 ? -1.580 -5.105 12.744 1.00 90.62 113 VAL A N 1
ATOM 876 C CA . VAL A 1 113 ? -1.434 -4.413 14.029 1.00 90.62 113 VAL A CA 1
ATOM 877 C C . VAL A 1 113 ? -0.711 -3.073 13.862 1.00 90.62 113 VAL A C 1
ATOM 879 O O . VAL A 1 113 ? -1.142 -2.075 14.442 1.00 90.62 113 VAL A O 1
ATOM 882 N N . ALA A 1 114 ? 0.361 -3.016 13.069 1.00 86.69 114 ALA A N 1
ATOM 883 C CA . ALA A 1 114 ? 1.086 -1.775 12.802 1.00 86.69 114 ALA A CA 1
ATOM 884 C C . ALA A 1 114 ? 0.213 -0.734 12.078 1.00 86.69 114 ALA A C 1
ATOM 886 O O . ALA A 1 114 ? 0.207 0.432 12.471 1.00 86.69 114 ALA A O 1
ATOM 887 N N . ALA A 1 115 ? -0.584 -1.152 11.091 1.00 82.56 115 ALA A N 1
ATOM 888 C CA . ALA A 1 115 ? -1.513 -0.281 10.374 1.00 82.56 115 ALA A CA 1
ATOM 889 C C . ALA A 1 115 ? -2.585 0.307 11.306 1.00 82.56 115 ALA A C 1
ATOM 891 O O . ALA A 1 115 ? -2.868 1.503 11.250 1.00 82.56 115 ALA A O 1
ATOM 892 N N . ILE A 1 116 ? -3.135 -0.505 12.217 1.00 88.44 116 ILE A N 1
ATOM 893 C CA . ILE A 1 116 ? -4.087 -0.033 13.235 1.00 88.44 116 ILE A CA 1
ATOM 894 C C . ILE A 1 116 ? -3.425 0.988 14.165 1.00 88.44 116 ILE A C 1
ATOM 896 O O . ILE A 1 116 ? -4.027 2.014 14.478 1.00 88.44 116 ILE A O 1
ATOM 900 N N . LYS A 1 117 ? -2.186 0.734 14.600 1.00 90.56 117 LYS A N 1
ATOM 901 C CA . LYS A 1 117 ? -1.440 1.671 15.452 1.00 90.56 117 LYS A CA 1
ATOM 902 C C . LYS A 1 117 ? -1.169 2.999 14.747 1.00 90.56 117 LYS A C 1
ATOM 904 O O . LYS A 1 117 ? -1.304 4.040 15.379 1.00 90.56 117 LYS A O 1
ATOM 909 N N . ARG A 1 118 ? -0.822 2.969 13.458 1.00 84.44 118 ARG A N 1
ATOM 910 C CA . ARG A 1 118 ? -0.553 4.179 12.669 1.00 84.44 118 ARG A CA 1
ATOM 911 C C . ARG A 1 118 ? -1.802 5.047 12.527 1.00 84.44 118 ARG A C 1
ATOM 913 O O . ARG A 1 118 ? -1.734 6.230 12.830 1.00 84.44 118 ARG A O 1
ATOM 920 N N . ARG A 1 119 ? -2.950 4.436 12.210 1.00 85.88 119 ARG A N 1
ATOM 921 C CA . ARG A 1 119 ? -4.244 5.141 12.162 1.00 85.88 119 ARG A CA 1
ATOM 922 C C . ARG A 1 119 ? -4.601 5.780 13.497 1.00 85.88 119 ARG A C 1
ATOM 924 O O . ARG A 1 119 ? -4.956 6.943 13.532 1.00 85.88 119 ARG A O 1
ATOM 931 N N . ARG A 1 120 ? -4.414 5.060 14.609 1.00 90.19 120 ARG A N 1
ATOM 932 C CA . ARG A 1 120 ? -4.646 5.637 15.943 1.00 90.19 120 ARG A CA 1
ATOM 933 C C . ARG A 1 120 ? -3.752 6.843 16.222 1.00 90.19 120 ARG A C 1
ATOM 935 O O . ARG A 1 120 ? -4.229 7.815 16.783 1.00 90.19 120 ARG A O 1
ATOM 942 N N . ALA A 1 121 ? -2.483 6.793 15.822 1.00 89.56 121 ALA A N 1
ATOM 943 C CA . ALA A 1 121 ? -1.576 7.924 15.992 1.00 89.56 121 ALA A CA 1
ATOM 944 C C . ALA A 1 121 ? -1.987 9.134 15.130 1.00 89.56 121 ALA A C 1
ATOM 946 O O . ALA A 1 121 ? -1.839 10.273 15.565 1.00 89.56 121 ALA A O 1
ATOM 947 N N . GLU A 1 122 ? -2.510 8.903 13.925 1.00 88.25 122 GLU A N 1
ATOM 948 C CA . GLU A 1 122 ? -3.067 9.955 13.064 1.00 88.25 122 GLU A CA 1
ATOM 949 C C . GLU A 1 122 ? -4.342 10.558 13.673 1.00 88.25 122 GLU A C 1
ATOM 951 O O . GLU A 1 122 ? -4.433 11.781 13.785 1.00 88.25 122 GLU A O 1
ATOM 956 N N . ASP A 1 123 ? -5.260 9.717 14.157 1.00 90.31 123 ASP A N 1
ATOM 957 C CA . ASP A 1 123 ? -6.481 10.140 14.851 1.00 90.31 123 ASP A CA 1
ATOM 958 C C . ASP A 1 123 ? -6.144 10.965 16.109 1.00 90.31 123 ASP A C 1
ATOM 960 O O . ASP A 1 123 ? -6.730 12.018 16.353 1.00 90.31 123 ASP A O 1
ATOM 964 N N . GLU A 1 124 ? -5.154 10.533 16.898 1.00 90.50 124 GLU A N 1
ATOM 965 C CA . GLU A 1 124 ? -4.662 11.265 18.071 1.00 90.50 124 GLU A CA 1
ATOM 966 C C . GLU A 1 124 ? -4.070 12.627 17.685 1.00 90.50 124 GLU A C 1
ATOM 968 O O . GLU A 1 124 ? -4.331 13.629 18.352 1.00 90.50 124 GLU A O 1
ATOM 973 N N . GLN A 1 125 ? -3.311 12.702 16.587 1.00 88.69 125 GLN A N 1
ATOM 974 C CA . GLN A 1 125 ? -2.798 13.975 16.080 1.00 88.69 125 GLN A CA 1
ATOM 975 C C . GLN A 1 125 ? -3.912 14.896 15.585 1.00 88.69 125 GLN A C 1
ATOM 977 O O . GLN A 1 125 ? -3.803 16.111 15.741 1.00 88.69 125 GLN A O 1
A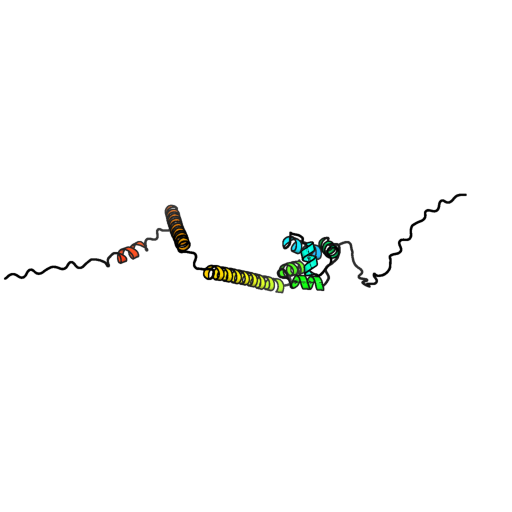TOM 982 N N . GLU A 1 126 ? -4.967 14.357 14.979 1.00 86.12 126 GLU A N 1
ATOM 983 C CA . GLU A 1 126 ? -6.123 15.142 14.555 1.00 86.12 126 GLU A CA 1
ATOM 984 C C . GLU A 1 126 ? -6.906 15.674 15.759 1.00 86.12 126 GLU A C 1
ATOM 986 O O . GLU A 1 126 ? -7.218 16.864 15.798 1.00 86.12 126 GLU A O 1
ATOM 991 N N . ILE A 1 127 ? -7.127 14.849 16.788 1.00 86.12 127 ILE A N 1
ATOM 992 C CA . ILE A 1 127 ? -7.743 15.277 18.053 1.00 86.12 127 ILE A CA 1
ATOM 993 C C . ILE A 1 127 ? -6.919 16.396 18.687 1.00 86.12 127 ILE A C 1
ATOM 995 O O . ILE A 1 127 ? -7.465 17.451 19.002 1.00 86.12 127 ILE A O 1
ATOM 999 N N . LEU A 1 128 ? -5.600 16.219 18.799 1.00 85.00 128 LEU A N 1
ATOM 1000 C CA . LEU A 1 128 ? -4.717 17.254 19.333 1.00 85.00 128 LEU A CA 1
ATOM 1001 C C . LEU A 1 128 ? -4.772 18.527 18.489 1.00 85.00 128 LEU A C 1
ATOM 1003 O O . LEU A 1 128 ? -4.833 19.622 19.044 1.00 85.00 128 LEU A O 1
ATOM 1007 N N . LYS A 1 129 ? -4.797 18.424 17.155 1.00 85.56 129 LYS A N 1
ATOM 1008 C CA . LYS A 1 129 ? -4.963 19.593 16.280 1.00 85.56 129 LYS A CA 1
ATOM 1009 C C . LYS A 1 129 ? -6.278 20.311 16.564 1.00 85.56 129 LYS A C 1
ATOM 1011 O O . LYS A 1 129 ? -6.235 21.523 16.715 1.00 85.56 129 LYS A O 1
ATOM 1016 N N . LEU A 1 130 ? -7.394 19.596 16.702 1.00 77.50 130 LEU A N 1
ATOM 1017 C CA . LEU A 1 130 ? -8.709 20.171 17.010 1.00 77.50 130 LEU A CA 1
ATOM 1018 C C . LEU A 1 130 ? -8.779 20.792 18.413 1.00 77.50 130 LEU A C 1
ATOM 1020 O O . LEU A 1 130 ? -9.427 21.821 18.597 1.00 77.50 130 LEU A O 1
ATOM 1024 N N . GLU A 1 131 ? -8.107 20.196 19.398 1.00 78.94 131 GLU A N 1
ATOM 1025 C CA . GLU A 1 131 ? -8.015 20.731 20.760 1.00 78.94 131 GLU A CA 1
ATOM 1026 C C . GLU A 1 131 ? -7.114 21.974 20.837 1.00 78.94 131 GLU A C 1
ATOM 1028 O O . GLU A 1 131 ? -7.392 22.896 21.607 1.00 78.94 131 GLU A O 1
ATOM 1033 N N . THR A 1 132 ? -6.056 22.023 20.020 1.00 74.00 132 THR A N 1
ATOM 1034 C CA . THR A 1 132 ? -5.057 23.106 20.028 1.00 74.00 132 THR A CA 1
ATOM 1035 C C . THR A 1 132 ? -5.416 24.247 19.067 1.00 74.00 132 THR A C 1
ATOM 1037 O O . THR A 1 132 ? -5.039 25.396 19.311 1.00 74.00 132 THR A O 1
ATOM 1040 N N . SER A 1 133 ? -6.167 23.988 17.989 1.00 65.31 133 SER A N 1
ATOM 1041 C CA . SER A 1 133 ? -6.627 24.998 17.029 1.00 65.31 133 SER A CA 1
ATOM 1042 C C . SER A 1 133 ? -7.790 25.812 17.599 1.00 65.31 133 SER A C 1
ATOM 1044 O O . SER A 1 133 ? -8.921 25.674 17.153 1.00 65.31 133 SER A O 1
ATOM 1046 N N . ALA A 1 134 ? -7.472 26.666 18.576 1.00 59.72 134 ALA A N 1
ATOM 1047 C CA . ALA A 1 134 ? -8.318 27.650 19.252 1.00 59.72 134 ALA A CA 1
ATOM 1048 C C . ALA A 1 134 ? -9.618 27.101 19.887 1.00 59.72 134 ALA A C 1
ATOM 1050 O O . ALA A 1 134 ? -10.390 26.381 19.257 1.00 59.72 134 ALA A O 1
ATOM 1051 N N . PRO A 1 135 ? -9.964 27.498 21.128 1.00 56.19 135 PRO A N 1
ATOM 1052 C CA . PRO A 1 135 ? -11.288 27.210 21.654 1.00 56.19 135 PRO A CA 1
ATOM 1053 C C . PRO A 1 135 ? -12.302 27.906 20.748 1.00 56.19 135 PRO A C 1
ATOM 1055 O O . PRO A 1 135 ? -12.432 29.129 20.787 1.00 56.19 135 PRO A O 1
ATOM 1058 N N . ALA A 1 136 ? -12.993 27.119 19.922 1.00 49.47 136 ALA A N 1
ATOM 1059 C CA . ALA A 1 136 ? -14.065 27.599 19.076 1.00 49.47 136 ALA A CA 1
ATOM 1060 C C . ALA A 1 136 ? -14.965 28.515 19.910 1.00 49.47 136 ALA A C 1
ATOM 1062 O O . ALA A 1 136 ? -15.386 28.152 21.019 1.00 49.47 136 ALA A O 1
ATOM 1063 N N . GLU A 1 137 ? -15.164 29.723 19.382 1.00 57.44 137 GLU A N 1
ATOM 1064 C CA . GLU A 1 137 ? -15.929 30.819 19.960 1.00 57.44 137 GLU A CA 1
ATOM 1065 C C . GLU A 1 137 ? -17.154 30.297 20.711 1.00 57.44 137 GLU A C 1
ATOM 1067 O O . GLU A 1 137 ? -17.782 29.319 20.309 1.00 57.44 137 GLU A O 1
ATOM 1072 N N . VAL A 1 138 ? -17.528 30.967 21.796 1.00 54.91 138 VAL A N 1
ATOM 1073 C CA . VAL A 1 138 ? -18.599 30.618 22.750 1.00 54.91 138 VAL A CA 1
ATOM 1074 C C . VAL A 1 138 ? -19.907 30.070 22.112 1.00 54.91 138 VAL A C 1
ATOM 1076 O O . VAL A 1 138 ? -20.648 29.330 22.764 1.00 54.91 138 VAL A O 1
ATOM 1079 N N . GLY A 1 139 ? -20.178 30.341 20.828 1.00 54.94 139 GLY A N 1
ATOM 1080 C CA . GLY A 1 139 ? -21.236 29.716 20.024 1.00 54.94 139 GLY A CA 1
ATOM 1081 C C . GLY A 1 139 ? -21.071 28.215 19.709 1.00 54.94 139 GLY A C 1
ATOM 1082 O O . GLY A 1 139 ? -22.064 27.485 19.739 1.00 54.94 139 GLY A O 1
ATOM 1083 N N . ALA A 1 140 ? -19.858 27.706 19.472 1.00 55.22 140 ALA A N 1
ATOM 1084 C CA . ALA A 1 140 ? -19.608 26.285 19.202 1.00 55.22 140 ALA A CA 1
ATOM 1085 C C . ALA A 1 140 ? -19.881 25.413 20.436 1.00 55.22 140 ALA A C 1
ATOM 1087 O O . ALA A 1 140 ? -20.497 24.354 20.323 1.00 55.22 140 ALA A O 1
ATOM 1088 N N . ARG A 1 141 ? -19.557 25.910 21.639 1.00 57.94 141 ARG A N 1
ATOM 1089 C CA . ARG A 1 141 ? -19.899 25.241 22.908 1.00 57.94 141 ARG A CA 1
ATOM 1090 C C . ARG A 1 141 ? -21.411 25.082 23.096 1.00 57.94 141 ARG A C 1
ATOM 1092 O O . ARG A 1 141 ? -21.856 24.048 23.587 1.0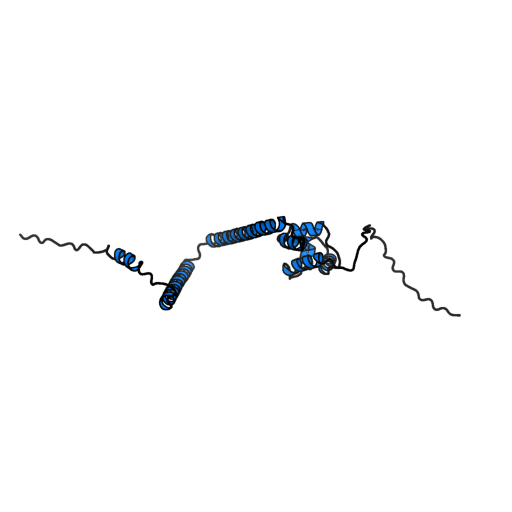0 57.94 141 ARG A O 1
ATOM 1099 N N . ARG A 1 142 ? -22.218 26.064 22.668 1.00 62.75 142 ARG A N 1
ATOM 1100 C CA . ARG A 1 142 ? -23.690 25.952 22.694 1.00 62.75 142 ARG A CA 1
ATOM 1101 C C . ARG A 1 142 ? -24.207 24.915 21.696 1.00 62.75 142 ARG A C 1
ATOM 1103 O O . ARG A 1 142 ? -25.110 24.163 22.044 1.00 62.75 142 ARG A O 1
ATOM 1110 N N . ARG A 1 143 ? -23.620 24.835 20.495 1.00 66.81 143 ARG A N 1
ATOM 1111 C CA . ARG A 1 143 ? -23.994 23.830 19.481 1.00 66.81 143 ARG A CA 1
ATOM 1112 C C . ARG A 1 143 ? -23.608 22.413 19.904 1.00 66.81 143 ARG A C 1
ATOM 1114 O O . ARG A 1 143 ? -24.433 21.517 19.785 1.00 66.81 143 ARG A O 1
ATOM 1121 N N . ILE A 1 144 ? -22.415 22.229 20.473 1.00 71.06 144 ILE A N 1
ATOM 1122 C CA . ILE A 1 144 ? -21.962 20.939 21.018 1.00 71.06 144 ILE A CA 1
ATOM 1123 C C . ILE A 1 144 ? -22.854 20.510 22.189 1.00 71.06 144 ILE A C 1
ATOM 1125 O O . ILE A 1 144 ? -23.276 19.359 22.236 1.00 71.06 144 ILE A O 1
ATOM 1129 N N . LYS A 1 145 ? -23.221 21.433 23.091 1.00 75.25 145 LYS A N 1
ATOM 1130 C CA . LYS A 1 145 ? -24.173 21.142 24.174 1.00 75.25 145 LYS A CA 1
ATOM 1131 C C . LYS A 1 145 ? -25.556 20.763 23.635 1.00 75.25 145 LYS A C 1
ATOM 1133 O O . LYS A 1 145 ? -26.108 19.758 24.063 1.00 75.25 145 LYS A O 1
ATOM 1138 N N . GLY A 1 146 ? -26.070 21.499 22.647 1.00 75.00 146 GLY A N 1
ATOM 1139 C CA . GLY A 1 146 ? -27.331 21.167 21.979 1.00 75.00 146 GLY A CA 1
ATOM 1140 C C . GLY A 1 146 ? -27.302 19.798 21.290 1.00 75.00 146 GLY A C 1
ATOM 1141 O O . GLY A 1 146 ? -28.263 19.043 21.395 1.00 75.00 146 GLY A O 1
ATOM 1142 N N . ALA A 1 147 ? -26.184 19.437 20.652 1.00 73.75 147 ALA A N 1
ATOM 1143 C CA . ALA A 1 147 ? -25.995 18.122 20.039 1.00 73.75 147 ALA A CA 1
ATOM 1144 C C . ALA A 1 147 ? -25.902 16.994 21.084 1.00 73.75 147 ALA A C 1
ATOM 1146 O O . ALA A 1 147 ? -26.458 15.917 20.878 1.00 73.75 147 ALA A O 1
ATOM 1147 N N . LEU A 1 148 ? -25.254 17.242 22.227 1.00 80.94 148 LEU A N 1
ATOM 1148 C CA . LEU A 1 148 ? -25.199 16.316 23.365 1.00 80.94 148 LEU A CA 1
ATOM 1149 C C . LEU A 1 148 ? -26.577 16.101 24.005 1.00 80.94 148 LEU A C 1
ATOM 1151 O O . LEU A 1 148 ? -26.949 14.960 24.281 1.00 80.94 148 LEU A O 1
ATOM 1155 N N . ASP A 1 149 ? -27.348 17.172 24.193 1.00 82.00 149 ASP A N 1
ATOM 1156 C CA . ASP A 1 149 ? -28.709 17.110 24.733 1.00 82.00 149 ASP A CA 1
ATOM 1157 C C . ASP A 1 149 ? -29.661 16.395 23.755 1.00 82.00 149 ASP A C 1
ATOM 1159 O O . ASP A 1 149 ? -30.470 15.562 24.174 1.00 82.00 149 ASP A O 1
ATOM 1163 N N . ALA A 1 150 ? -29.508 16.621 22.443 1.00 82.25 150 ALA A N 1
ATOM 1164 C CA . ALA A 1 150 ? -30.236 15.890 21.405 1.00 82.25 150 ALA A CA 1
ATOM 1165 C C . ALA A 1 150 ? -29.887 14.393 21.399 1.00 82.25 150 ALA A C 1
ATOM 1167 O O . ALA A 1 150 ? -30.787 13.556 21.360 1.00 82.25 150 ALA A O 1
ATOM 1168 N N . ASN A 1 151 ? -28.604 14.038 21.526 1.00 81.19 151 ASN A N 1
ATOM 1169 C CA . ASN A 1 151 ? -28.177 12.640 21.634 1.00 81.19 151 ASN A CA 1
ATOM 1170 C C . ASN A 1 151 ? -28.711 11.967 22.902 1.00 81.19 151 ASN A C 1
ATOM 1172 O O . ASN A 1 151 ? -29.134 10.813 22.864 1.00 81.19 151 ASN A O 1
ATOM 1176 N N . ARG A 1 152 ? -28.744 12.684 24.032 1.00 83.62 152 ARG A N 1
ATOM 1177 C CA . ARG A 1 152 ? -29.348 12.181 25.272 1.00 83.62 152 ARG A CA 1
ATOM 1178 C C . ARG A 1 152 ? -30.854 11.961 25.108 1.00 83.62 152 ARG A C 1
ATOM 1180 O O . ARG A 1 152 ? -31.363 10.953 25.591 1.00 83.62 152 ARG A O 1
ATOM 1187 N N . SER A 1 153 ? -31.545 12.858 24.406 1.00 85.56 153 SER A N 1
ATOM 1188 C CA . SER A 1 153 ? -32.969 12.714 24.078 1.00 85.56 153 SER A CA 1
ATOM 1189 C C . SER A 1 153 ? -33.232 11.499 23.182 1.00 85.56 153 SER A C 1
ATOM 1191 O O . SER A 1 153 ? -34.094 10.684 23.506 1.00 85.56 153 SER A O 1
ATOM 1193 N N . LEU A 1 154 ? -32.435 11.319 22.121 1.00 82.00 154 LEU A N 1
ATOM 1194 C CA . LEU A 1 154 ? -32.526 10.164 21.221 1.00 82.00 154 LEU A CA 1
ATOM 1195 C C . LEU A 1 154 ? -32.232 8.850 21.943 1.00 82.00 154 LEU A C 1
ATOM 1197 O O . LEU A 1 154 ? -32.956 7.874 21.780 1.00 82.00 154 LEU A O 1
ATOM 1201 N N . LYS A 1 155 ? -31.208 8.823 22.796 1.00 85.00 155 LYS A N 1
ATOM 1202 C CA . LYS A 1 155 ? -30.903 7.640 23.602 1.00 85.00 155 LYS A CA 1
ATOM 1203 C C . LYS A 1 155 ? -32.055 7.307 24.549 1.00 85.00 155 LYS A C 1
ATOM 1205 O O . LYS A 1 155 ? -32.480 6.163 24.604 1.00 85.00 155 LYS A O 1
ATOM 1210 N N . ALA A 1 156 ? -32.643 8.315 25.193 1.00 82.75 156 ALA A N 1
ATOM 1211 C CA . ALA A 1 156 ? -33.811 8.127 26.047 1.00 82.75 156 ALA A CA 1
ATOM 1212 C C . ALA A 1 156 ? -35.075 7.699 25.277 1.00 82.75 156 ALA A C 1
ATOM 1214 O O . ALA A 1 156 ? -35.948 7.063 25.869 1.00 82.75 156 ALA A O 1
ATOM 1215 N N . SER A 1 157 ? -35.227 8.065 23.998 1.00 81.50 157 SER A N 1
ATOM 1216 C CA . SER A 1 157 ? -36.339 7.589 23.166 1.00 81.50 157 SER A CA 1
ATOM 1217 C C . SER A 1 157 ? -36.112 6.164 22.671 1.00 81.50 157 SER A C 1
ATOM 1219 O O . SER A 1 157 ? -37.062 5.388 22.651 1.00 81.50 157 SER A O 1
ATOM 1221 N N . ILE A 1 158 ? -34.870 5.807 22.336 1.00 83.75 158 ILE A N 1
ATOM 1222 C CA . ILE A 1 158 ? -34.474 4.433 22.002 1.00 83.75 158 ILE A CA 1
ATOM 1223 C C . ILE A 1 158 ? -34.679 3.528 23.213 1.00 83.75 158 ILE A C 1
ATOM 1225 O O . ILE A 1 158 ? -35.395 2.544 23.096 1.00 83.75 158 ILE A O 1
ATOM 1229 N N . ASP A 1 159 ? -34.171 3.908 24.389 1.00 81.94 159 ASP A N 1
ATOM 1230 C CA . ASP A 1 159 ? -34.349 3.135 25.621 1.00 81.94 159 ASP A CA 1
ATOM 1231 C C . ASP A 1 159 ? -35.848 2.894 25.898 1.00 81.94 159 ASP A C 1
ATOM 1233 O O . ASP A 1 159 ? -36.253 1.764 26.170 1.00 81.94 159 ASP A O 1
ATOM 1237 N N . ARG A 1 160 ? -36.699 3.925 25.745 1.00 79.62 160 ARG A N 1
ATOM 1238 C CA . ARG A 1 160 ? -38.167 3.810 25.874 1.00 79.62 160 ARG A CA 1
ATOM 1239 C C . ARG A 1 160 ? -38.789 2.867 24.842 1.00 79.62 160 ARG A C 1
ATOM 1241 O O . ARG A 1 160 ? -39.661 2.078 25.201 1.00 79.62 160 ARG A O 1
ATOM 1248 N N . ALA A 1 161 ? -38.363 2.944 23.583 1.00 81.19 161 ALA A N 1
ATOM 1249 C CA . ALA A 1 161 ? -38.842 2.057 22.526 1.00 81.19 161 ALA A CA 1
ATOM 1250 C C . ALA A 1 161 ? -38.420 0.599 22.781 1.00 81.19 161 ALA A C 1
ATOM 1252 O O . ALA A 1 161 ? -39.243 -0.307 22.677 1.00 81.19 161 ALA A O 1
ATOM 1253 N N . GLU A 1 162 ? -37.176 0.374 23.203 1.00 80.00 162 GLU A N 1
ATOM 1254 C CA . GLU A 1 162 ? -36.658 -0.941 23.594 1.00 80.00 162 GLU A CA 1
ATOM 1255 C C . GLU A 1 162 ? -37.398 -1.518 24.808 1.00 80.00 162 GLU A C 1
ATOM 1257 O O . GLU A 1 162 ? -37.639 -2.726 24.857 1.00 80.00 162 GLU A O 1
ATOM 1262 N N . THR A 1 163 ? -37.807 -0.673 25.764 1.00 79.00 163 THR A N 1
ATOM 1263 C CA . THR A 1 163 ? -38.631 -1.125 26.899 1.00 79.00 163 THR A CA 1
ATOM 1264 C C . THR A 1 163 ? -40.046 -1.500 26.455 1.00 79.00 163 THR A C 1
ATOM 1266 O O . THR A 1 163 ? -40.573 -2.518 26.894 1.00 79.00 163 THR A O 1
ATOM 1269 N N . ALA A 1 164 ? -40.665 -0.712 25.568 1.00 75.62 164 ALA A N 1
ATOM 1270 C CA . ALA A 1 164 ? -42.013 -0.975 25.055 1.00 75.62 164 ALA A CA 1
ATOM 1271 C C . ALA A 1 164 ? -42.089 -2.255 24.205 1.00 75.62 164 ALA A C 1
ATOM 1273 O O . ALA A 1 164 ? -43.102 -2.950 24.218 1.00 75.62 164 ALA A O 1
ATOM 1274 N N . LEU A 1 165 ? -41.005 -2.579 23.497 1.00 80.94 165 LEU A N 1
ATOM 1275 C CA . LEU A 1 165 ? -40.863 -3.803 22.705 1.00 80.94 165 LEU A CA 1
ATOM 1276 C C . LEU A 1 165 ? -40.411 -5.019 23.535 1.00 80.94 165 LEU A C 1
ATOM 1278 O O . LEU A 1 165 ? -40.326 -6.121 23.000 1.00 80.94 165 LEU A O 1
ATOM 1282 N N . GLY A 1 166 ? -40.114 -4.843 24.827 1.00 80.88 166 GLY A N 1
ATOM 1283 C CA . GLY A 1 166 ? -39.723 -5.928 25.731 1.00 80.88 166 GLY A CA 1
ATOM 1284 C C . GLY A 1 166 ? -38.278 -6.421 25.579 1.00 80.88 166 GLY A C 1
ATOM 1285 O O . GLY A 1 166 ? -37.912 -7.407 26.215 1.00 80.88 166 GLY A O 1
ATOM 1286 N N . PHE A 1 167 ? -37.439 -5.741 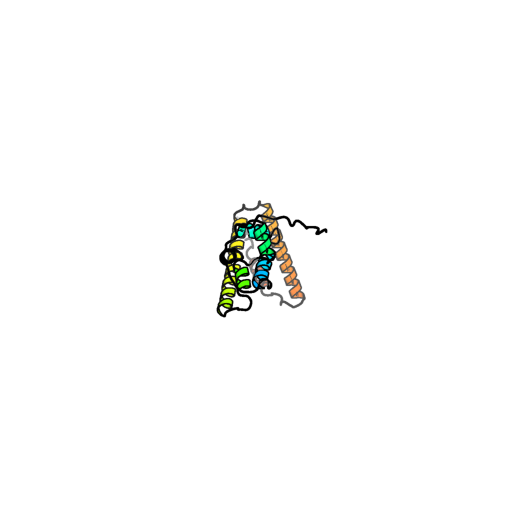24.787 1.00 74.25 167 PHE A N 1
ATOM 1287 C CA . PHE A 1 167 ? -36.014 -6.080 24.638 1.00 74.25 167 PHE A CA 1
ATOM 1288 C C . PHE A 1 167 ? -35.190 -5.735 25.884 1.00 74.25 167 PHE A C 1
ATOM 1290 O O . PHE A 1 167 ? -34.150 -6.345 26.136 1.00 74.25 167 PHE A O 1
ATOM 1297 N N . ARG A 1 168 ? -35.663 -4.781 26.692 1.00 61.16 168 ARG A N 1
ATOM 1298 C CA . ARG A 1 168 ? -35.061 -4.402 27.973 1.00 61.16 168 ARG A CA 1
ATOM 1299 C C . ARG A 1 168 ? -36.092 -4.432 29.091 1.00 61.16 168 ARG A C 1
ATOM 1301 O O . ARG A 1 168 ? -37.210 -3.950 28.929 1.00 61.16 168 ARG A O 1
ATOM 1308 N N . ARG A 1 169 ? -35.690 -4.952 30.256 1.00 61.53 169 ARG A N 1
ATOM 1309 C CA . ARG A 1 169 ? -36.453 -4.764 31.496 1.00 61.53 169 ARG A CA 1
ATOM 1310 C C . ARG A 1 169 ? -36.375 -3.286 31.898 1.00 61.53 169 ARG A C 1
ATOM 1312 O O . ARG A 1 169 ? -35.293 -2.710 31.782 1.00 61.53 169 ARG A O 1
ATOM 1319 N N . PRO A 1 170 ? -37.480 -2.668 32.350 1.00 62.91 170 PRO A N 1
ATOM 1320 C CA . PRO A 1 170 ? -37.438 -1.312 32.877 1.00 62.91 170 PRO A CA 1
ATOM 1321 C C . PRO A 1 170 ? -36.431 -1.252 34.028 1.00 62.91 170 PRO A C 1
ATOM 1323 O O . PRO A 1 170 ? -36.492 -2.066 34.946 1.00 62.91 170 PRO A O 1
ATOM 1326 N N . ASP A 1 171 ? -35.488 -0.318 33.936 1.00 58.91 171 ASP A N 1
ATOM 1327 C CA . ASP A 1 171 ? -34.458 -0.081 34.947 1.00 58.91 171 ASP A CA 1
ATOM 1328 C C . ASP A 1 171 ? -35.120 0.570 36.174 1.00 58.91 171 ASP A C 1
ATOM 1330 O O . ASP A 1 171 ? -35.296 1.789 36.242 1.00 58.91 171 ASP A O 1
ATOM 1334 N N . VAL A 1 172 ? -35.622 -0.264 37.090 1.00 62.19 172 VAL A N 1
ATOM 1335 C CA . VAL A 1 172 ? -36.387 0.172 38.273 1.00 62.19 172 VAL A CA 1
ATOM 1336 C C . VAL A 1 172 ? -35.470 0.738 39.363 1.00 62.19 172 VAL A C 1
ATOM 1338 O O . VAL A 1 172 ? -35.914 1.561 40.161 1.00 62.19 172 VAL A O 1
ATOM 1341 N N . ASP A 1 173 ? -34.183 0.386 39.340 1.00 57.81 173 ASP A N 1
ATOM 1342 C CA . ASP A 1 173 ? -33.224 0.688 40.411 1.00 57.81 173 ASP A CA 1
ATOM 1343 C C . ASP A 1 173 ? -32.796 2.168 40.442 1.00 57.81 173 ASP A C 1
ATOM 1345 O O . ASP A 1 173 ? -32.286 2.669 41.444 1.00 57.81 173 ASP A O 1
ATOM 1349 N N . ARG A 1 174 ? -33.028 2.924 39.359 1.00 52.69 174 ARG A N 1
ATOM 1350 C CA . ARG A 1 174 ? -32.584 4.325 39.255 1.00 52.69 174 ARG A CA 1
ATOM 1351 C C . ARG A 1 174 ? -33.542 5.341 39.890 1.00 52.69 174 ARG A C 1
ATOM 1353 O O . ARG A 1 174 ? -33.129 6.470 40.148 1.00 52.69 174 ARG A O 1
ATOM 1360 N N . ARG A 1 175 ? -34.804 4.975 40.154 1.00 49.91 175 ARG A N 1
ATOM 1361 C CA . ARG A 1 175 ? -35.805 5.898 40.734 1.00 49.91 175 ARG A CA 1
ATOM 1362 C C . ARG A 1 175 ? -35.535 6.247 42.200 1.00 49.91 175 ARG A C 1
ATOM 1364 O O . ARG A 1 175 ? -35.851 7.363 42.607 1.00 49.91 175 ARG A O 1
ATOM 1371 N N . ASP A 1 176 ? -34.886 5.366 42.955 1.00 51.59 176 ASP A N 1
ATOM 1372 C CA . ASP A 1 176 ? -34.627 5.597 44.384 1.00 51.59 176 ASP A CA 1
ATOM 1373 C C . ASP A 1 176 ? -33.424 6.527 44.635 1.00 51.59 176 ASP A C 1
ATOM 1375 O O . ASP A 1 176 ? -33.357 7.226 45.652 1.00 51.59 176 ASP A O 1
ATOM 1379 N N . ALA A 1 177 ? -32.500 6.625 43.673 1.00 55.41 177 ALA A N 1
ATOM 1380 C CA . ALA A 1 177 ? -31.313 7.472 43.787 1.00 55.41 177 ALA A CA 1
ATOM 1381 C C . ALA A 1 177 ? -31.606 8.979 43.621 1.00 55.41 177 ALA A C 1
ATOM 1383 O O . ALA A 1 177 ? -30.904 9.802 44.206 1.00 55.41 177 ALA A O 1
ATOM 1384 N N . ASP A 1 178 ? -32.643 9.364 42.866 1.00 51.28 178 ASP A N 1
ATOM 1385 C CA . ASP A 1 178 ? -33.010 10.781 42.683 1.00 51.28 178 ASP A CA 1
ATOM 1386 C C . ASP A 1 178 ? -33.975 11.296 43.768 1.00 51.28 178 ASP A C 1
ATOM 1388 O O . ASP A 1 178 ? -33.944 12.481 44.109 1.00 51.28 178 ASP A O 1
ATOM 1392 N N . ALA A 1 179 ? -34.774 10.420 44.391 1.00 54.44 179 ALA A N 1
ATOM 1393 C CA . ALA A 1 179 ? -35.668 10.799 45.491 1.00 54.44 179 ALA A CA 1
ATOM 1394 C C . ALA A 1 179 ? -34.901 11.245 46.752 1.00 54.44 179 ALA A C 1
ATOM 1396 O O . ALA A 1 179 ? -35.348 12.130 47.483 1.00 54.44 179 ALA A O 1
ATOM 1397 N N . THR A 1 180 ? -33.705 10.700 46.981 1.00 55.25 180 THR A N 1
ATOM 1398 C CA . THR A 1 180 ? -32.865 11.043 48.142 1.00 55.25 180 THR A CA 1
ATOM 1399 C C . THR A 1 180 ? -32.115 12.370 47.984 1.00 55.25 180 THR A C 1
ATOM 1401 O O . THR A 1 180 ? -31.698 12.958 48.982 1.00 55.25 180 THR A O 1
ATOM 1404 N N . ARG A 1 181 ? -31.997 12.917 46.764 1.00 51.69 181 ARG A N 1
ATOM 1405 C CA . ARG A 1 181 ? -31.263 14.172 46.512 1.00 51.69 181 ARG A CA 1
ATOM 1406 C C . ARG A 1 181 ? -32.119 15.441 46.630 1.00 51.69 181 ARG A C 1
ATOM 1408 O O . ARG A 1 181 ? -31.568 16.523 46.812 1.00 51.69 181 ARG A O 1
ATOM 1415 N N . GLY A 1 182 ? -33.448 15.321 46.580 1.00 49.09 182 GLY A N 1
ATOM 1416 C CA . GLY A 1 182 ? -34.388 16.447 46.705 1.00 49.09 182 GLY A CA 1
ATOM 1417 C C . GLY A 1 182 ? -34.708 16.889 48.143 1.00 49.09 182 GLY A C 1
ATOM 1418 O O . GLY A 1 182 ? -35.322 17.934 48.332 1.00 49.09 182 GLY A O 1
ATOM 1419 N N . SER A 1 183 ? -34.291 16.129 49.163 1.00 52.09 183 SER A N 1
ATOM 1420 C CA . SER A 1 183 ? -34.682 16.358 50.568 1.00 52.09 183 SER A CA 1
ATOM 1421 C C . SER A 1 183 ? -33.729 17.263 51.373 1.00 52.09 183 SER A C 1
ATOM 1423 O O . SER A 1 183 ? -33.991 17.530 52.545 1.00 52.09 183 SER A O 1
ATOM 1425 N N . ALA A 1 184 ? -32.624 17.744 50.798 1.00 51.97 184 ALA A N 1
ATOM 1426 C CA . ALA A 1 184 ? -31.570 18.445 51.548 1.00 51.97 184 ALA A CA 1
ATOM 1427 C C . ALA A 1 184 ? -31.736 19.982 51.638 1.00 51.97 184 ALA A C 1
ATOM 1429 O O . ALA A 1 184 ? -30.778 20.684 51.949 1.00 51.97 184 ALA A O 1
ATOM 1430 N N . GLY A 1 185 ? -32.925 20.528 51.360 1.00 52.56 185 GLY A N 1
ATOM 1431 C CA . GLY A 1 185 ? -33.142 21.978 51.262 1.00 52.56 185 GLY A CA 1
ATOM 1432 C C . GLY A 1 185 ? -34.452 22.463 51.876 1.00 52.56 185 GLY A C 1
ATOM 1433 O O . GLY A 1 185 ? -35.244 23.095 51.186 1.00 52.56 185 GLY A O 1
ATOM 1434 N N . ALA A 1 186 ? -34.703 22.178 53.156 1.00 48.69 186 ALA A N 1
ATOM 1435 C CA . ALA A 1 186 ? -35.779 22.829 53.906 1.00 48.69 186 ALA A CA 1
ATOM 1436 C C . ALA A 1 186 ? -35.221 24.052 54.672 1.00 48.69 186 ALA A C 1
ATOM 1438 O O . ALA A 1 186 ? -34.295 23.890 55.468 1.00 48.69 186 ALA A O 1
ATOM 1439 N N . PRO A 1 187 ? -35.741 25.278 54.464 1.00 53.44 187 PRO A N 1
ATOM 1440 C CA . PRO A 1 187 ? -35.274 26.468 55.171 1.00 53.44 187 PRO A CA 1
ATOM 1441 C C . PRO A 1 187 ? -35.774 26.494 56.625 1.00 53.44 187 PRO A C 1
ATOM 1443 O O . PRO A 1 187 ? -36.973 26.397 56.893 1.00 53.44 187 PRO A O 1
ATOM 1446 N N . HIS A 1 188 ? -34.849 26.673 57.572 1.00 48.62 188 HIS A N 1
ATOM 1447 C CA . HIS A 1 188 ? -35.149 26.909 58.985 1.00 48.62 188 HIS A CA 1
ATOM 1448 C C . HIS A 1 188 ? -35.973 28.197 59.158 1.00 48.62 188 HIS A C 1
ATOM 1450 O O . HIS A 1 188 ? -35.482 29.311 58.980 1.00 48.62 188 HIS A O 1
ATOM 1456 N N . ARG A 1 189 ? -37.246 28.037 59.528 1.00 47.62 189 ARG A N 1
ATOM 1457 C CA . ARG A 1 189 ? -38.163 29.116 59.908 1.00 47.62 189 ARG A CA 1
ATOM 1458 C C . ARG A 1 189 ? -37.806 29.607 61.315 1.00 47.62 189 ARG A C 1
ATOM 1460 O O . ARG A 1 189 ? -38.063 28.914 62.295 1.00 47.62 189 ARG A O 1
ATOM 1467 N N . ALA A 1 190 ? -37.211 30.795 61.405 1.00 49.34 190 ALA A N 1
ATOM 1468 C CA . ALA A 1 190 ? -36.927 31.479 62.663 1.00 49.34 190 ALA A CA 1
ATOM 1469 C C . ALA A 1 190 ? -38.236 31.849 63.386 1.00 49.34 190 ALA A C 1
ATOM 1471 O O . ALA A 1 190 ? -39.078 32.568 62.845 1.00 49.34 190 ALA A O 1
ATOM 1472 N N . VAL A 1 191 ? -38.414 31.341 64.606 1.00 52.81 191 VAL A N 1
ATOM 1473 C CA . VAL A 1 191 ? -39.530 31.684 65.495 1.00 52.81 191 VAL A CA 1
ATOM 1474 C C . VAL A 1 191 ? -39.071 32.818 66.409 1.00 52.81 191 VAL A C 1
ATOM 1476 O O . VAL A 1 191 ? -38.187 32.632 67.240 1.00 52.81 191 VAL A O 1
ATOM 1479 N N . ALA A 1 192 ? -39.658 34.002 66.237 1.00 50.84 192 ALA A N 1
ATOM 1480 C CA . ALA A 1 192 ? -39.444 35.150 67.109 1.00 50.84 192 ALA A CA 1
ATOM 1481 C C . ALA A 1 192 ? -40.147 34.926 68.461 1.00 50.84 192 ALA A C 1
ATOM 1483 O O . ALA A 1 192 ? -41.368 34.768 68.513 1.00 50.84 192 ALA A O 1
ATOM 1484 N N . GLN A 1 193 ? -39.385 34.918 69.558 1.00 57.53 193 GLN A N 1
ATOM 1485 C CA . GLN A 1 193 ? -39.923 34.976 70.917 1.00 57.53 193 GLN A CA 1
ATOM 1486 C C . GLN A 1 193 ? -40.331 36.415 71.247 1.00 57.53 193 GLN A C 1
ATOM 1488 O O . GLN A 1 193 ? -39.499 37.317 71.311 1.00 57.53 193 GLN A O 1
ATOM 1493 N N . ALA A 1 194 ? -41.627 36.620 71.470 1.00 55.50 194 ALA A N 1
ATOM 1494 C CA . ALA A 1 194 ? -42.172 37.854 72.013 1.00 55.50 194 ALA A CA 1
ATOM 1495 C C . ALA A 1 194 ? -41.887 37.927 73.524 1.00 55.50 194 ALA A C 1
ATOM 1497 O O . ALA A 1 194 ? -42.418 37.131 74.299 1.00 55.50 194 ALA A O 1
ATOM 1498 N N . GLN A 1 195 ? -41.067 38.892 73.942 1.00 55.22 195 GLN A N 1
ATOM 1499 C CA . GLN A 1 195 ? -40.923 39.270 75.348 1.00 55.22 195 GLN A CA 1
ATOM 1500 C C . GLN A 1 195 ? -42.224 39.925 75.836 1.00 55.22 195 GLN A C 1
ATOM 1502 O O . GLN A 1 195 ? -42.676 40.932 75.286 1.00 55.22 195 GLN A O 1
ATOM 1507 N N . ARG A 1 196 ? -42.835 39.349 76.876 1.00 48.56 196 ARG A N 1
ATOM 1508 C CA . ARG A 1 196 ? -43.854 40.018 77.690 1.00 48.56 196 ARG A CA 1
ATOM 1509 C C . ARG A 1 196 ? -43.170 40.641 78.911 1.00 48.56 196 ARG A C 1
ATOM 1511 O O . ARG A 1 196 ? -42.452 39.937 79.607 1.00 48.56 196 ARG A O 1
ATOM 1518 N N . ARG A 1 197 ? -43.424 41.948 79.037 1.00 55.69 197 ARG A N 1
ATOM 1519 C CA . ARG A 1 197 ? -43.348 42.884 80.176 1.00 55.69 197 ARG A CA 1
ATOM 1520 C C . ARG A 1 197 ? -42.816 42.370 81.508 1.00 55.69 197 ARG A C 1
ATOM 1522 O O . ARG A 1 197 ? -43.412 41.407 82.030 1.00 55.69 197 ARG A O 1
#

Solvent-accessible surface area (backbone atoms only — not comparable to full-atom values): 12395 Å² total; per-residue (Å²): 139,83,85,86,82,82,85,80,82,84,80,91,80,89,82,88,80,90,70,92,73,94,72,92,76,73,96,79,64,68,53,69,57,58,52,48,44,45,50,50,50,39,71,76,32,71,75,62,41,41,56,56,47,10,60,76,65,73,42,57,63,69,59,22,45,37,42,70,67,56,74,45,85,81,49,72,67,55,51,50,51,47,50,71,39,97,62,9,64,61,49,48,53,47,71,44,58,88,68,68,49,85,65,48,62,57,50,53,51,55,49,53,53,50,53,53,52,50,51,52,54,51,51,51,50,51,49,49,47,60,68,65,64,54,83,65,57,79,65,51,56,52,51,53,49,52,52,51,52,49,50,51,50,51,50,55,49,48,53,51,50,37,36,74,71,63,79,38,79,77,79,68,79,63,62,64,66,58,63,68,67,72,70,83,76,77,81,85,79,83,80,83,83,80,84,78,132

Sequence (197 aa):
MSRASATTADCANARGAETCTDFPGSCTAISELQAAITNIIRAKNPYKTWAFVADLFGLKERSAKHRLANSRVYTIEELQLLLQSEDGLDYLAALMGEAEPKWWWWAKQVMAVAAIKRRRAEDEQEILKLETSAPAEVGARRRIKGALDANRSLKASIDRAETALGFRRPDVDRRDADATRGSAGAPHRAVAQAQRR

Secondary structure (DSSP, 8-state):
------------------------S-SSS--HHHHHHHHHHHHH--SSHHHHHHHHHT--HHHHHHHHTTSSPPPHHHHHHHHHSTTHHHHHHHHHTT---HHHHHHHHHHHHHHHHHHHHHHHHHHHHHHHS----HHHHHHHHHHHHHHHHHHHHHHHHHHHTTSS----TTHHHHHTTTTS-------------

Nearest PDB structures (foldseek):
  1y7y-assembly1_B  TM=6.511E-01  e=5.933E-01  Aeromonas hydrophila
  5d4z-assembly8_U  TM=5.851E-01  e=5.594E-01  Salmonella phage SPC32H
  5d4z-assembly6_Y  TM=6.515E-01  e=1.201E+00  Salmonella phage SPC32H
  6hu8-assembly1_A  TM=6.134E-01  e=9.397E+00  Streptococcus vestibularis F0396

Radius of gyration: 37.68 Å; Cα contacts (8 Å, |Δi|>4): 60; chains: 1; bounding box: 70×63×152 Å